Protein AF-A0A2E6C4K4-F1 (afdb_monomer_lite)

Structure (mmCIF, N/CA/C/O backbone):
data_AF-A0A2E6C4K4-F1
#
_entry.id   AF-A0A2E6C4K4-F1
#
loop_
_atom_site.group_PDB
_atom_site.id
_atom_site.type_symbol
_atom_site.label_atom_id
_atom_site.label_alt_id
_atom_site.label_comp_id
_atom_site.label_asym_id
_atom_site.label_entity_id
_atom_site.label_seq_id
_atom_site.pdbx_PDB_ins_code
_atom_site.Cartn_x
_atom_site.Cartn_y
_atom_site.Cartn_z
_atom_site.occupancy
_atom_site.B_iso_or_equiv
_atom_site.auth_seq_id
_atom_site.auth_comp_id
_atom_site.auth_asym_id
_atom_site.auth_atom_id
_atom_site.pdbx_PDB_model_num
ATOM 1 N N . MET A 1 1 ? -28.307 1.967 12.570 1.00 61.06 1 MET A N 1
ATOM 2 C CA . MET A 1 1 ? -27.892 1.843 13.983 1.00 61.06 1 MET A CA 1
ATOM 3 C C . MET A 1 1 ? -27.268 3.161 14.424 1.00 61.06 1 MET A C 1
ATOM 5 O O . MET A 1 1 ? -27.132 4.044 13.584 1.00 61.06 1 MET A O 1
ATOM 9 N N . ALA A 1 2 ? -27.034 3.354 15.724 1.00 81.56 2 ALA A N 1
ATOM 10 C CA . ALA A 1 2 ? -26.687 4.658 16.287 1.00 81.56 2 ALA A CA 1
ATOM 11 C C . ALA A 1 2 ? -25.345 4.612 17.018 1.00 81.56 2 ALA A C 1
ATOM 13 O O . ALA A 1 2 ? -25.093 3.696 17.798 1.00 81.56 2 ALA A O 1
ATOM 14 N N . VAL A 1 3 ? -24.533 5.650 16.814 1.00 89.19 3 VAL A N 1
ATOM 15 C CA . VAL A 1 3 ? -23.354 5.929 17.640 1.00 89.19 3 VAL A CA 1
ATOM 16 C C . VAL A 1 3 ? -23.809 6.102 19.088 1.00 89.19 3 VAL A C 1
ATOM 18 O O . VAL A 1 3 ? -24.741 6.865 19.365 1.00 89.19 3 VAL A O 1
ATOM 21 N N . ARG A 1 4 ? -23.179 5.376 20.014 1.00 96.06 4 ARG A N 1
ATOM 22 C CA . ARG A 1 4 ? -23.496 5.428 21.446 1.00 96.06 4 ARG A CA 1
ATOM 23 C C . ARG A 1 4 ? -22.479 6.256 22.207 1.00 96.06 4 ARG A C 1
ATOM 25 O O . ARG A 1 4 ? -21.358 6.469 21.757 1.00 96.06 4 ARG A O 1
ATOM 32 N N . LYS A 1 5 ? -22.887 6.694 23.395 1.00 96.75 5 LYS A N 1
ATOM 33 C CA . LYS A 1 5 ? -22.008 7.306 24.387 1.00 96.75 5 LYS A CA 1
ATOM 34 C C . LYS A 1 5 ? -21.852 6.330 25.548 1.00 96.75 5 LYS A C 1
ATOM 36 O O . LYS A 1 5 ? -22.759 6.235 26.377 1.00 96.75 5 LYS A O 1
ATOM 41 N N . PRO A 1 6 ? -20.757 5.559 25.594 1.00 97.69 6 PRO A N 1
ATOM 42 C CA . PRO A 1 6 ? -20.517 4.653 26.703 1.00 97.69 6 PRO A CA 1
ATOM 43 C C . PRO A 1 6 ? -20.460 5.404 28.029 1.00 97.69 6 PRO A C 1
ATOM 45 O O . PRO A 1 6 ? -20.135 6.592 28.070 1.00 97.69 6 PRO A O 1
ATOM 48 N N . LEU A 1 7 ? -20.727 4.704 29.124 1.00 98.06 7 LEU A N 1
ATOM 49 C CA . LEU A 1 7 ? -20.565 5.265 30.455 1.00 98.06 7 LEU A CA 1
ATOM 50 C C . LEU A 1 7 ? -19.129 5.119 30.939 1.00 98.06 7 LEU A C 1
ATOM 52 O O . LEU A 1 7 ? -18.481 4.092 30.740 1.00 98.06 7 LEU A O 1
ATOM 56 N N . TYR A 1 8 ? -18.665 6.142 31.639 1.00 97.31 8 TYR A N 1
ATOM 57 C CA . TYR A 1 8 ? -17.434 6.130 32.413 1.00 97.31 8 TYR A CA 1
ATOM 58 C C . TYR A 1 8 ? -17.703 6.706 33.804 1.00 97.31 8 TYR A C 1
ATOM 60 O O . TYR A 1 8 ? -18.709 7.383 34.030 1.00 97.31 8 TYR A O 1
ATOM 68 N N . TYR A 1 9 ? -16.812 6.427 34.750 1.00 93.69 9 TYR A N 1
ATOM 69 C CA . TYR A 1 9 ? -16.939 6.917 36.119 1.00 93.69 9 TYR A CA 1
ATOM 70 C C . TYR A 1 9 ? -16.001 8.089 36.363 1.00 93.69 9 TYR A C 1
ATOM 72 O O . TYR A 1 9 ? -14.795 8.005 36.134 1.00 93.69 9 TYR A O 1
ATOM 80 N N . THR A 1 10 ? -16.560 9.197 36.839 1.00 93.69 10 THR A N 1
ATOM 81 C CA . THR A 1 10 ? -15.804 10.392 37.205 1.00 93.69 10 THR A CA 1
ATOM 82 C C . THR A 1 10 ? -16.548 11.181 38.272 1.00 93.69 10 THR A C 1
ATOM 84 O O . THR A 1 10 ? -17.778 11.216 38.291 1.00 93.69 10 THR A O 1
ATOM 87 N N . SER A 1 11 ? -15.814 11.836 39.173 1.00 90.56 11 SER A N 1
ATOM 88 C CA . SER A 1 11 ? -16.406 12.657 40.243 1.00 90.56 11 SER A CA 1
ATOM 89 C C . SER A 1 11 ? -17.492 11.915 41.041 1.00 90.56 11 SER A C 1
ATOM 91 O O . SER A 1 11 ? -18.571 12.454 41.285 1.00 90.56 11 SER A O 1
ATOM 93 N N . ASN A 1 12 ? -17.222 10.657 41.397 1.00 91.19 12 ASN A N 1
ATOM 94 C CA . ASN A 1 12 ? -18.137 9.760 42.104 1.00 91.19 12 ASN A CA 1
ATOM 95 C C . ASN A 1 12 ? -19.498 9.503 41.428 1.00 91.19 12 ASN A C 1
ATOM 97 O O . ASN A 1 12 ? -20.467 9.174 42.104 1.00 91.19 12 ASN A O 1
ATOM 101 N N . ASN A 1 13 ? -19.588 9.661 40.105 1.00 93.38 13 ASN A N 1
ATOM 102 C CA . ASN A 1 13 ? -20.814 9.446 39.344 1.00 93.38 13 ASN A CA 1
ATOM 103 C C . ASN A 1 13 ? -20.525 8.776 37.996 1.00 93.38 13 ASN A C 1
ATOM 105 O O . ASN A 1 13 ? -19.460 8.968 37.404 1.00 93.38 13 ASN A O 1
ATOM 109 N N . LEU A 1 14 ? -21.501 8.021 37.487 1.00 95.12 14 LEU A N 1
ATOM 110 C CA . LEU A 1 14 ? -21.496 7.569 36.097 1.00 95.12 14 LEU A CA 1
ATOM 111 C C . LEU A 1 14 ? -21.909 8.723 35.186 1.00 95.12 14 LEU A C 1
ATOM 113 O O . LEU A 1 14 ? -22.888 9.419 35.458 1.00 95.12 14 LEU A O 1
ATOM 117 N N . LYS A 1 15 ? -21.160 8.921 34.104 1.00 96.88 15 LYS A N 1
ATOM 118 C CA . LYS A 1 15 ? -21.439 9.925 33.077 1.00 96.88 15 LYS A CA 1
ATOM 119 C C . LYS A 1 15 ? -21.289 9.313 31.695 1.00 96.88 15 LYS A C 1
ATOM 121 O O . LYS A 1 15 ? -20.506 8.387 31.506 1.00 96.88 15 LYS A O 1
ATOM 126 N N . GLU A 1 16 ? -22.021 9.853 30.730 1.00 97.25 16 GLU A N 1
ATOM 127 C CA . GLU A 1 16 ? -21.803 9.559 29.316 1.00 97.25 16 GLU A CA 1
ATOM 128 C C . GLU A 1 16 ? -20.472 10.152 28.848 1.00 97.25 16 GLU A C 1
ATOM 130 O O . GLU A 1 16 ? -20.153 11.304 29.151 1.00 97.25 16 GLU A O 1
ATOM 135 N N . MET A 1 17 ? -19.705 9.373 28.089 1.00 97.88 17 MET A N 1
ATOM 136 C CA . MET A 1 17 ? -18.501 9.845 27.415 1.00 97.88 17 MET A CA 1
ATOM 137 C C . MET A 1 17 ? -18.822 10.990 26.447 1.00 97.88 17 MET A C 1
ATOM 139 O O . MET A 1 17 ? -19.854 11.000 25.767 1.00 97.88 17 MET A O 1
ATOM 143 N N . SER A 1 18 ? -17.906 11.954 26.363 1.00 97.00 18 SER A N 1
ATOM 144 C CA . SER A 1 18 ? -17.937 12.973 25.314 1.00 97.00 18 SER A CA 1
ATOM 145 C C . SER A 1 18 ? -17.524 12.374 23.966 1.00 97.00 18 SER A C 1
ATOM 147 O O . SER A 1 18 ? -16.907 11.311 23.912 1.00 97.00 18 SER A O 1
ATOM 149 N N . THR A 1 19 ? -17.800 13.086 22.870 1.00 96.38 19 THR A N 1
ATOM 150 C CA . THR A 1 19 ? -17.310 12.697 21.537 1.00 96.38 19 THR A CA 1
ATOM 151 C C . THR A 1 19 ? -15.789 12.533 21.521 1.00 96.38 19 THR A C 1
ATOM 153 O O . THR A 1 19 ? -15.298 11.537 21.013 1.00 96.38 19 THR A O 1
ATOM 156 N N . ALA A 1 20 ? -15.051 13.436 22.175 1.00 97.06 20 ALA A N 1
ATOM 157 C CA . ALA A 1 20 ? -13.593 13.358 22.244 1.00 97.06 20 ALA A CA 1
ATOM 158 C C . ALA A 1 20 ? -13.096 12.080 22.945 1.00 97.06 20 ALA A C 1
ATOM 160 O O . ALA A 1 20 ? -12.150 11.459 22.480 1.00 97.06 20 ALA A O 1
ATOM 161 N N . MET A 1 21 ? -13.761 11.640 24.020 1.00 97.75 21 MET A N 1
ATOM 162 C CA . MET A 1 21 ? -13.413 10.381 24.698 1.00 97.75 21 MET A CA 1
ATOM 163 C C . MET A 1 21 ? -13.696 9.153 23.823 1.00 97.75 21 MET A C 1
ATOM 165 O O . MET A 1 21 ? -12.966 8.166 23.880 1.00 97.75 21 MET A O 1
ATOM 169 N N . VAL A 1 22 ? -14.744 9.205 22.996 1.00 98.00 22 VAL A N 1
ATOM 170 C CA . VAL A 1 22 ? -15.011 8.159 21.998 1.00 98.00 22 VAL A CA 1
ATOM 171 C C . VAL A 1 22 ? -13.932 8.171 20.910 1.00 98.00 22 VAL A C 1
ATOM 173 O O . VAL A 1 22 ? -13.419 7.111 20.559 1.00 98.00 22 VAL A O 1
ATOM 176 N N . ASP A 1 23 ? -13.514 9.346 20.438 1.00 97.38 23 ASP A N 1
ATOM 177 C CA . ASP A 1 23 ? -12.444 9.489 19.442 1.00 97.38 23 ASP A CA 1
ATOM 178 C C . ASP A 1 23 ? -11.075 9.011 19.970 1.00 97.38 23 ASP A C 1
ATOM 180 O O . ASP A 1 23 ? -10.281 8.434 19.220 1.00 97.38 2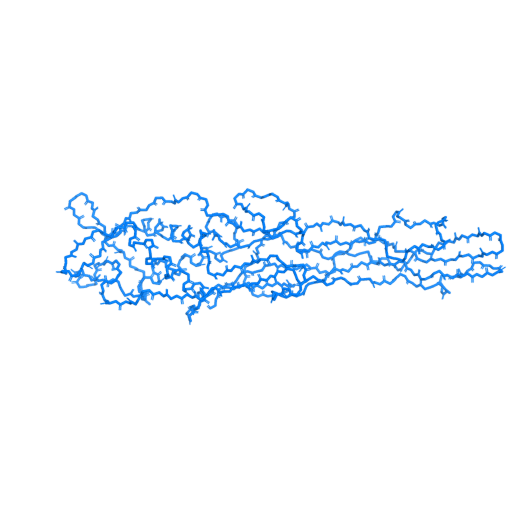3 ASP A O 1
ATOM 184 N N . GLU A 1 24 ? -10.799 9.185 21.268 1.00 97.88 24 GLU A N 1
ATOM 185 C CA . GLU A 1 24 ? -9.629 8.606 21.947 1.00 97.88 24 GLU A CA 1
ATOM 186 C C . GLU A 1 24 ? -9.656 7.072 21.892 1.00 97.88 24 GLU A C 1
ATOM 188 O O . GLU A 1 24 ? -8.651 6.447 21.548 1.00 97.88 24 GLU A O 1
ATOM 193 N N . ILE A 1 25 ? -10.815 6.459 22.161 1.00 98.38 25 ILE A N 1
ATOM 194 C CA . ILE A 1 25 ? -11.005 5.006 22.047 1.00 98.38 25 ILE A CA 1
ATOM 195 C C . ILE A 1 25 ? -10.792 4.543 20.601 1.00 98.38 25 ILE A C 1
ATOM 197 O O . ILE A 1 25 ? -10.073 3.571 20.366 1.00 98.38 25 ILE A O 1
ATOM 201 N N . VAL A 1 26 ? -11.371 5.244 19.624 1.00 98.56 26 VAL A N 1
ATOM 202 C CA . VAL A 1 26 ? -11.188 4.946 18.195 1.00 98.56 26 VAL A CA 1
ATOM 203 C C . VAL A 1 26 ? -9.706 5.010 17.815 1.00 98.56 26 VAL A C 1
ATOM 205 O O . VAL A 1 26 ? -9.184 4.087 17.187 1.00 98.56 26 VAL A O 1
ATOM 208 N N . SER A 1 27 ? -9.001 6.059 18.240 1.00 98.25 27 SER A N 1
ATOM 209 C CA . SER A 1 27 ? -7.565 6.231 17.992 1.00 98.25 27 SER A CA 1
ATOM 210 C C . SER A 1 27 ? -6.735 5.124 18.644 1.00 98.25 27 SER A C 1
ATOM 212 O O . SER A 1 27 ? -5.774 4.629 18.050 1.00 98.25 27 SER A O 1
ATOM 214 N N . TYR A 1 28 ? -7.122 4.688 19.844 1.00 98.38 28 TYR A N 1
ATOM 215 C CA . TYR A 1 28 ? -6.494 3.555 20.510 1.00 98.38 28 TYR A CA 1
ATOM 216 C C . TYR A 1 28 ? -6.702 2.259 19.719 1.00 98.38 28 TYR A C 1
ATOM 218 O O . TYR A 1 28 ? -5.735 1.55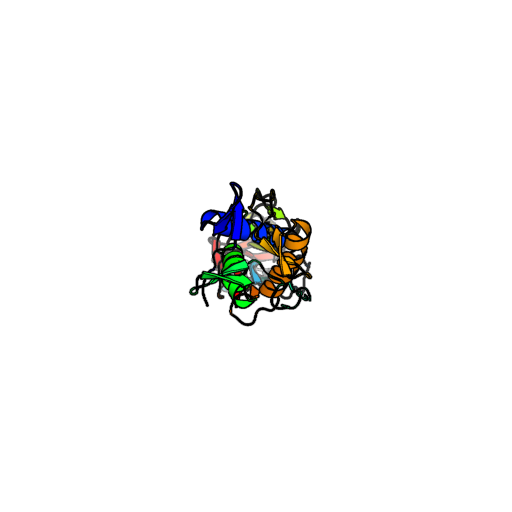0 19.458 1.00 98.38 28 TYR A O 1
ATOM 226 N N . ILE A 1 29 ? -7.915 1.980 19.237 1.00 98.75 29 ILE A N 1
ATOM 227 C CA . ILE A 1 29 ? -8.209 0.803 18.399 1.00 98.75 29 ILE A CA 1
ATOM 228 C C . ILE A 1 29 ? -7.397 0.817 17.093 1.00 98.75 29 ILE A C 1
ATOM 230 O O . ILE A 1 29 ? -6.885 -0.225 16.680 1.00 98.75 29 ILE A O 1
ATOM 234 N N . VAL A 1 30 ? -7.202 1.984 16.468 1.00 98.75 30 VAL A N 1
ATOM 235 C CA . VAL A 1 30 ? -6.300 2.132 15.310 1.00 98.75 30 VAL A CA 1
ATOM 236 C C . VAL A 1 30 ? -4.866 1.732 15.670 1.00 98.75 30 VAL A C 1
ATOM 238 O O . VAL A 1 30 ? -4.247 0.951 14.948 1.00 98.75 30 VAL A O 1
ATOM 241 N N . HIS A 1 31 ? -4.343 2.210 16.802 1.00 98.38 31 HIS A N 1
ATOM 242 C CA . HIS A 1 31 ? -3.010 1.835 17.284 1.00 98.38 31 HIS A CA 1
ATOM 243 C C . HIS A 1 31 ? -2.894 0.319 17.548 1.00 98.38 31 HIS A C 1
ATOM 245 O O . HIS A 1 31 ? -1.889 -0.310 17.194 1.00 98.38 31 HIS A O 1
ATOM 251 N N . ARG A 1 32 ? -3.940 -0.285 18.125 1.00 98.00 32 ARG A N 1
ATOM 252 C CA . ARG A 1 32 ? -4.033 -1.730 18.378 1.00 98.00 32 ARG A CA 1
ATOM 253 C C . ARG A 1 32 ? -3.970 -2.547 17.094 1.00 98.00 32 ARG A C 1
ATOM 255 O O . ARG A 1 32 ? -3.102 -3.413 16.969 1.00 98.00 32 ARG A O 1
ATOM 262 N N . TYR A 1 33 ? -4.804 -2.211 16.108 1.00 98.62 33 TYR A N 1
ATOM 263 C CA . TYR A 1 33 ? -4.733 -2.822 14.779 1.00 98.62 33 TYR A CA 1
ATOM 264 C C . TYR A 1 33 ? -3.350 -2.626 14.154 1.00 98.62 33 TYR A C 1
ATOM 266 O O . TYR A 1 33 ? -2.773 -3.561 13.609 1.00 98.62 33 TYR A O 1
ATOM 274 N N . GLY A 1 34 ? -2.773 -1.432 14.298 1.00 98.06 34 GLY A N 1
ATOM 275 C CA . GLY A 1 34 ? -1.445 -1.106 13.796 1.00 98.06 34 GLY A CA 1
ATOM 276 C C . GLY A 1 34 ? -0.333 -2.038 14.269 1.00 98.06 34 GLY A C 1
ATOM 277 O O . GLY A 1 34 ? 0.560 -2.417 13.500 1.00 98.06 34 GLY A O 1
ATOM 278 N N . SER A 1 35 ? -0.422 -2.432 15.537 1.00 97.00 35 SER A N 1
ATOM 279 C CA . SER A 1 35 ? 0.528 -3.330 16.192 1.00 97.00 35 SER A CA 1
ATOM 280 C C . SER A 1 35 ? 0.382 -4.781 15.726 1.00 97.00 35 SER A C 1
ATOM 282 O O . SER A 1 35 ? 1.379 -5.493 15.634 1.00 97.00 35 SER A O 1
ATOM 284 N N . ASN A 1 36 ? -0.833 -5.215 15.379 1.00 97.25 36 ASN A N 1
ATOM 285 C CA . ASN A 1 36 ? -1.115 -6.583 14.938 1.00 97.25 36 ASN A CA 1
ATOM 286 C C . ASN A 1 36 ? -2.209 -6.636 13.847 1.00 97.25 36 ASN A C 1
ATOM 288 O O . ASN A 1 36 ? -3.328 -7.094 14.106 1.00 97.25 36 ASN A O 1
ATOM 292 N N . PRO A 1 37 ? -1.917 -6.170 12.620 1.00 98.38 37 PRO A N 1
ATOM 293 C CA . PRO A 1 37 ? -2.910 -6.106 11.551 1.00 98.38 37 PRO A CA 1
ATOM 294 C C . PRO A 1 37 ? -3.327 -7.507 11.086 1.00 98.38 37 PRO A C 1
ATOM 296 O O . PRO A 1 37 ? -2.528 -8.444 11.095 1.00 98.38 37 PRO A O 1
ATOM 299 N N . SER A 1 38 ? -4.581 -7.662 10.658 1.00 98.62 38 SER A N 1
ATOM 300 C CA . SER A 1 38 ? -5.066 -8.908 10.045 1.00 98.62 38 SER A CA 1
ATOM 301 C C . SER A 1 38 ? -4.874 -8.944 8.532 1.00 98.62 38 SER A C 1
ATOM 303 O O . SER A 1 38 ? -4.753 -10.031 7.981 1.00 98.62 38 SER A O 1
ATOM 305 N N . VAL A 1 39 ? -4.783 -7.792 7.865 1.00 98.69 39 VAL A N 1
ATOM 306 C CA . VAL A 1 39 ? -4.472 -7.696 6.433 1.00 98.69 39 VAL A CA 1
ATOM 307 C C . VAL A 1 39 ? -3.058 -7.155 6.274 1.00 98.69 39 VAL A C 1
ATOM 309 O O . VAL A 1 39 ? -2.774 -6.020 6.661 1.00 98.69 39 VAL A O 1
ATOM 312 N N . THR A 1 40 ? -2.160 -7.972 5.725 1.00 98.69 40 THR A N 1
ATOM 313 C CA . THR A 1 40 ? -0.730 -7.651 5.625 1.00 98.69 40 THR A CA 1
ATOM 314 C C . THR A 1 40 ? -0.211 -7.763 4.204 1.00 98.69 40 THR A C 1
ATOM 316 O O . THR A 1 40 ? -0.617 -8.652 3.459 1.00 98.69 40 THR A O 1
ATOM 319 N N . LEU A 1 41 ? 0.716 -6.874 3.846 1.00 98.88 41 LEU A N 1
ATOM 320 C CA . LEU A 1 41 ? 1.485 -6.944 2.610 1.00 98.88 41 LEU A CA 1
ATOM 321 C C . LEU A 1 41 ? 2.938 -7.315 2.917 1.00 98.88 41 LEU A C 1
ATOM 323 O O . LEU A 1 41 ? 3.545 -6.786 3.854 1.00 98.88 41 LEU A O 1
ATOM 327 N N . SER A 1 42 ? 3.510 -8.192 2.101 1.00 98.75 42 SER A N 1
ATOM 328 C CA . SER A 1 42 ? 4.911 -8.596 2.164 1.00 98.75 42 SER A CA 1
ATOM 329 C C . SER A 1 42 ? 5.591 -8.491 0.802 1.00 98.75 42 SER A C 1
ATOM 331 O O . SER A 1 42 ? 4.944 -8.486 -0.249 1.00 98.75 42 SER A O 1
ATOM 333 N N . TYR A 1 43 ? 6.920 -8.396 0.830 1.00 98.69 43 TYR A N 1
ATOM 334 C CA . TYR A 1 43 ? 7.746 -8.476 -0.368 1.00 98.69 43 TYR A CA 1
ATOM 335 C C . TYR A 1 43 ? 7.990 -9.936 -0.757 1.00 98.69 43 TYR A C 1
ATOM 337 O O . TYR A 1 43 ? 8.347 -10.759 0.087 1.00 98.69 43 TYR A O 1
ATOM 345 N N . VAL A 1 44 ? 7.894 -10.223 -2.052 1.00 98.50 44 VAL A N 1
ATOM 346 C CA . VAL A 1 44 ? 8.375 -11.461 -2.673 1.00 98.50 44 VAL A CA 1
ATOM 347 C C . VAL A 1 44 ? 9.225 -11.119 -3.896 1.00 98.50 44 VAL A C 1
ATOM 349 O O . VAL A 1 44 ? 9.025 -10.088 -4.534 1.00 98.50 44 VAL A O 1
ATOM 352 N N . SER A 1 45 ? 10.191 -11.969 -4.247 1.00 96.44 45 SER A N 1
ATOM 353 C CA . SER A 1 45 ? 11.058 -11.721 -5.411 1.00 96.44 45 SER A CA 1
ATOM 354 C C . SER A 1 45 ? 10.303 -11.811 -6.743 1.00 96.44 45 SER A C 1
ATOM 356 O O . SER A 1 45 ? 10.632 -11.097 -7.692 1.00 96.44 45 SER A O 1
ATOM 358 N N . SER A 1 46 ? 9.287 -12.674 -6.805 1.00 96.69 46 SER A N 1
ATOM 359 C CA . SER A 1 46 ? 8.363 -12.862 -7.926 1.00 96.69 46 SER A CA 1
ATOM 360 C C . SER A 1 46 ? 7.111 -13.618 -7.455 1.00 96.69 46 SER A C 1
ATOM 362 O O . SER A 1 46 ? 7.107 -14.169 -6.354 1.00 96.69 46 SER A O 1
ATOM 364 N N . GLY A 1 47 ? 6.057 -13.655 -8.278 1.00 96.75 47 GLY A N 1
ATOM 365 C CA . GLY A 1 47 ? 4.853 -14.456 -8.011 1.00 96.75 47 GLY A CA 1
ATOM 366 C C . GLY A 1 47 ? 3.906 -13.902 -6.939 1.00 96.75 47 GLY A C 1
ATOM 367 O O . GLY A 1 47 ? 3.063 -14.640 -6.441 1.00 96.75 47 GLY A O 1
ATOM 368 N N . GLY A 1 48 ? 4.032 -12.626 -6.568 1.00 98.19 48 GLY A N 1
ATOM 369 C CA . GLY A 1 48 ? 3.113 -11.968 -5.639 1.00 98.19 48 GLY A CA 1
ATOM 370 C C . GLY A 1 48 ? 1.672 -11.943 -6.153 1.00 98.19 48 GLY A C 1
ATOM 371 O O . GLY A 1 48 ? 1.429 -11.829 -7.355 1.00 98.19 48 GLY A O 1
ATOM 372 N N . ASN A 1 49 ? 0.713 -12.039 -5.232 1.00 97.69 49 ASN A N 1
ATOM 373 C CA . ASN A 1 49 ? -0.710 -12.162 -5.553 1.00 97.69 49 ASN A CA 1
ATOM 374 C C . ASN A 1 49 ? -1.460 -10.819 -5.673 1.00 97.69 49 ASN A C 1
ATOM 376 O O . ASN A 1 49 ? -2.642 -10.825 -6.007 1.00 97.69 49 ASN A O 1
ATOM 380 N N . LEU A 1 50 ? -0.806 -9.674 -5.424 1.00 96.75 50 LEU A N 1
ATOM 381 C CA . LEU A 1 50 ? -1.465 -8.360 -5.478 1.00 96.75 50 LEU A CA 1
ATOM 382 C C . LEU A 1 50 ? -1.595 -7.792 -6.902 1.00 96.75 50 LEU A C 1
ATOM 384 O O . LEU A 1 50 ? -2.134 -6.705 -7.095 1.00 96.75 50 LEU A O 1
ATOM 388 N N . GLY A 1 51 ? -1.091 -8.520 -7.896 1.00 94.44 51 GLY A N 1
ATOM 389 C CA . GLY A 1 51 ? -1.087 -8.125 -9.298 1.00 94.44 51 GLY A CA 1
ATOM 390 C C . GLY A 1 51 ? 0.319 -8.056 -9.886 1.00 94.44 51 GLY A C 1
ATOM 391 O O . GLY A 1 51 ? 1.327 -8.238 -9.200 1.00 94.44 51 GLY A O 1
ATOM 392 N N . THR A 1 52 ? 0.366 -7.801 -11.191 1.00 97.56 52 THR A N 1
ATOM 393 C CA . THR A 1 52 ? 1.604 -7.638 -11.958 1.00 97.56 52 THR A CA 1
ATOM 394 C C . THR A 1 52 ? 1.597 -6.268 -12.618 1.00 97.56 52 THR A C 1
ATOM 396 O O . THR A 1 52 ? 0.628 -5.920 -13.288 1.00 97.56 52 THR A O 1
ATOM 399 N N . ILE A 1 53 ? 2.671 -5.505 -12.440 1.00 98.31 53 ILE A N 1
ATOM 400 C CA . ILE A 1 53 ? 2.897 -4.217 -13.112 1.00 98.31 53 ILE A CA 1
ATOM 401 C C . ILE A 1 53 ? 4.125 -4.305 -14.014 1.00 98.31 53 ILE A C 1
ATOM 403 O O . ILE A 1 53 ? 4.972 -5.178 -13.825 1.00 98.31 53 ILE A O 1
ATOM 407 N N . THR A 1 54 ? 4.217 -3.424 -15.007 1.00 98.25 54 THR A N 1
ATOM 408 C CA . THR A 1 54 ? 5.257 -3.489 -16.040 1.00 98.25 54 THR A CA 1
ATOM 409 C C . THR A 1 54 ? 6.120 -2.245 -16.091 1.00 98.25 54 THR A C 1
ATOM 411 O O . THR A 1 54 ? 5.600 -1.134 -16.070 1.00 98.25 54 THR A O 1
ATOM 414 N N . ASP A 1 55 ? 7.424 -2.457 -16.220 1.00 98.62 55 ASP A N 1
ATOM 415 C CA . ASP A 1 55 ? 8.406 -1.452 -16.628 1.00 98.62 55 ASP A CA 1
ATOM 416 C C . ASP A 1 55 ? 8.752 -1.675 -18.104 1.00 98.62 55 ASP A C 1
ATOM 418 O O . ASP A 1 55 ? 8.928 -2.824 -18.535 1.00 98.62 55 ASP A O 1
ATOM 422 N N . THR A 1 56 ? 8.828 -0.605 -18.898 1.00 98.38 56 THR A N 1
ATOM 423 C CA . THR A 1 56 ? 9.178 -0.692 -20.313 1.00 98.38 56 THR A CA 1
ATOM 424 C C . THR A 1 56 ? 10.284 0.275 -20.701 1.00 98.38 56 THR A C 1
ATOM 426 O O . THR A 1 56 ? 10.197 1.485 -20.531 1.00 98.38 56 THR A O 1
ATOM 429 N N . ARG A 1 57 ? 11.301 -0.244 -21.386 1.00 98.50 57 ARG A N 1
ATOM 430 C CA . ARG A 1 57 ? 12.427 0.555 -21.884 1.00 98.50 57 ARG A CA 1
ATOM 431 C C . ARG A 1 57 ? 12.736 0.255 -23.339 1.00 98.50 57 ARG A C 1
ATOM 433 O O . ARG A 1 57 ? 12.349 -0.782 -23.872 1.00 98.50 57 ARG A O 1
ATOM 440 N N . LYS A 1 58 ? 13.430 1.175 -24.004 1.00 98.44 58 LYS A N 1
ATOM 441 C CA . LYS A 1 58 ? 13.970 0.938 -25.347 1.00 98.44 58 LYS A CA 1
ATOM 442 C C . LYS A 1 58 ? 15.274 0.134 -25.271 1.00 98.44 58 LYS A C 1
ATOM 444 O O . LYS A 1 58 ? 16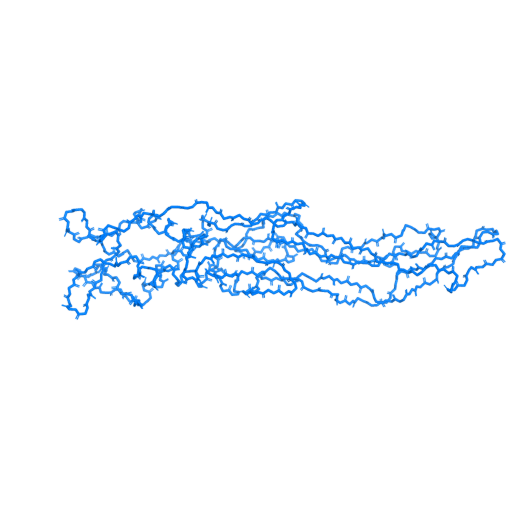.025 0.269 -24.311 1.00 98.44 58 LYS A O 1
ATOM 449 N N . LYS A 1 59 ? 15.547 -0.654 -26.308 1.00 98.38 59 LYS A N 1
ATOM 450 C CA . LYS A 1 59 ? 16.829 -1.327 -26.569 1.00 98.38 59 LYS A CA 1
ATOM 451 C C . LYS A 1 59 ? 17.298 -0.990 -27.983 1.00 98.38 59 LYS A C 1
ATOM 453 O O . LYS A 1 59 ? 16.458 -0.673 -28.823 1.00 98.38 59 LYS A O 1
ATOM 458 N N . ALA A 1 60 ? 18.597 -1.054 -28.253 1.00 98.25 60 ALA A N 1
ATOM 459 C CA . ALA A 1 60 ? 19.117 -0.853 -29.603 1.00 98.25 60 ALA A CA 1
ATOM 460 C C . ALA A 1 60 ? 18.566 -1.888 -30.597 1.00 98.25 60 ALA A C 1
ATOM 462 O O . ALA A 1 60 ? 18.189 -3.007 -30.225 1.00 98.25 60 ALA A O 1
ATOM 463 N N . GLY A 1 61 ? 18.536 -1.495 -31.868 1.00 98.00 61 GLY A N 1
ATOM 464 C CA . GLY A 1 61 ? 18.298 -2.390 -32.990 1.00 98.00 61 GLY A CA 1
ATOM 465 C C . GLY A 1 61 ? 19.467 -3.350 -33.217 1.00 98.00 61 GLY A C 1
ATOM 466 O O . GLY A 1 61 ? 20.560 -3.172 -32.671 1.00 98.00 61 GLY A O 1
ATOM 467 N N . ALA A 1 62 ? 19.259 -4.394 -34.019 1.00 97.75 62 ALA A N 1
ATOM 468 C CA . ALA A 1 62 ? 20.337 -5.321 -34.358 1.00 97.75 62 ALA A CA 1
ATOM 469 C C . ALA A 1 62 ? 21.365 -4.663 -35.297 1.00 97.75 62 ALA A C 1
ATOM 471 O O . ALA A 1 62 ? 21.017 -3.875 -36.172 1.00 97.75 62 ALA A O 1
ATOM 472 N N . LYS A 1 63 ? 22.646 -5.008 -35.130 1.00 97.25 63 LYS A N 1
ATOM 473 C CA . LYS A 1 63 ? 23.725 -4.538 -36.010 1.00 97.25 63 LYS A CA 1
ATOM 474 C C . LYS A 1 63 ? 23.562 -5.106 -37.423 1.00 97.25 63 LYS A C 1
ATOM 476 O O . LYS A 1 63 ? 23.448 -6.320 -37.585 1.00 97.25 63 LYS A O 1
ATOM 481 N N . VAL A 1 64 ? 23.724 -4.258 -38.433 1.00 97.69 64 VAL A N 1
ATOM 482 C CA . VAL A 1 64 ? 23.931 -4.646 -39.835 1.00 97.69 64 VAL A CA 1
ATOM 483 C C . VAL A 1 64 ? 25.398 -4.426 -40.210 1.00 97.69 64 VAL A C 1
ATOM 485 O O . VAL A 1 64 ? 25.986 -3.416 -39.837 1.00 97.69 64 VAL A O 1
ATOM 488 N N . SER A 1 65 ? 25.998 -5.380 -40.924 1.00 96.69 65 SER A N 1
ATOM 489 C CA . SER A 1 65 ? 27.354 -5.272 -41.487 1.00 96.69 65 SER A CA 1
ATOM 490 C C . SER A 1 65 ? 27.294 -5.448 -42.999 1.00 96.69 65 SER A C 1
ATOM 492 O O . SER A 1 65 ? 26.526 -6.277 -43.488 1.00 96.69 65 SER A O 1
ATOM 494 N N . ARG A 1 66 ? 28.131 -4.713 -43.728 1.00 97.06 66 ARG A N 1
ATOM 495 C CA . ARG A 1 66 ? 28.340 -4.867 -45.174 1.00 97.06 66 ARG A CA 1
ATOM 496 C C . ARG A 1 66 ? 29.822 -4.699 -45.507 1.00 97.06 66 ARG A C 1
ATOM 498 O O . ARG A 1 66 ? 30.565 -4.156 -44.697 1.00 97.06 66 ARG A O 1
ATOM 505 N N . SER A 1 67 ? 30.231 -5.137 -46.695 1.00 96.81 67 SER A N 1
ATOM 506 C CA . SER A 1 67 ? 31.616 -5.021 -47.174 1.00 96.81 67 SER A CA 1
ATOM 507 C C . SER A 1 67 ? 31.865 -3.828 -48.106 1.00 96.81 67 SER A C 1
ATOM 509 O O . SER A 1 67 ? 32.992 -3.602 -48.525 1.00 96.81 67 SER A O 1
ATOM 511 N N . ASP A 1 68 ? 30.809 -3.116 -48.509 1.00 95.94 68 ASP A N 1
ATOM 512 C CA . ASP A 1 68 ? 30.842 -2.151 -49.616 1.00 95.94 68 ASP A CA 1
ATOM 513 C C . ASP A 1 68 ? 30.464 -0.718 -49.209 1.00 95.94 68 ASP A C 1
ATOM 515 O O . ASP A 1 68 ? 30.945 0.244 -49.803 1.00 95.94 68 ASP A O 1
ATOM 519 N N . ARG A 1 69 ? 29.579 -0.562 -48.218 1.00 97.00 69 ARG A N 1
ATOM 520 C CA . ARG A 1 69 ? 29.098 0.730 -47.704 1.00 97.00 69 ARG A CA 1
ATOM 521 C C . ARG A 1 69 ? 28.383 0.556 -46.370 1.00 97.00 69 ARG A C 1
ATOM 523 O O . ARG A 1 69 ? 28.000 -0.549 -46.009 1.00 97.00 69 ARG A O 1
ATOM 530 N N . PHE A 1 70 ? 28.069 1.644 -45.675 1.00 98.00 70 PHE A N 1
ATOM 531 C CA . PHE A 1 70 ? 27.144 1.571 -44.540 1.00 98.00 70 PHE A CA 1
ATOM 532 C C . PHE A 1 70 ? 25.711 1.254 -44.983 1.00 98.00 70 PHE A C 1
ATOM 534 O O . PHE A 1 70 ? 25.240 1.784 -45.989 1.00 98.00 70 PHE A O 1
ATOM 541 N N . ALA A 1 71 ? 25.006 0.437 -44.196 1.00 97.31 71 ALA A N 1
ATOM 542 C CA . ALA A 1 71 ? 23.564 0.267 -44.346 1.00 97.31 71 ALA A CA 1
ATOM 543 C C . ALA A 1 71 ? 22.831 1.599 -44.094 1.00 97.31 71 ALA A C 1
ATOM 545 O O . ALA A 1 71 ? 23.228 2.368 -43.209 1.00 97.31 71 ALA A O 1
ATOM 546 N N . THR A 1 72 ? 21.796 1.887 -44.883 1.00 96.12 72 THR A N 1
ATOM 547 C CA . THR A 1 72 ? 20.937 3.072 -44.706 1.00 96.12 72 THR A CA 1
ATOM 548 C C . THR A 1 72 ? 20.020 2.918 -43.488 1.00 96.12 72 THR A C 1
ATOM 550 O O . THR A 1 72 ? 19.890 1.816 -42.969 1.00 96.12 72 THR A O 1
ATOM 553 N N . GLU A 1 73 ? 19.355 4.000 -43.059 1.00 94.00 73 GLU A N 1
ATOM 554 C CA . GLU A 1 73 ? 18.332 3.958 -41.987 1.00 94.00 73 GLU A CA 1
ATOM 555 C C . GLU A 1 73 ? 17.285 2.869 -42.250 1.00 94.00 73 GLU A C 1
ATOM 557 O O . GLU A 1 73 ? 17.049 1.993 -41.439 1.00 94.00 73 GLU A O 1
ATOM 562 N N . SER A 1 74 ? 16.742 2.822 -43.468 1.00 95.00 74 SER A N 1
ATOM 563 C CA . SER A 1 74 ? 15.739 1.821 -43.851 1.00 95.00 74 SER A CA 1
ATOM 564 C C . SER A 1 74 ? 16.261 0.379 -43.911 1.00 95.00 74 SER A C 1
ATOM 566 O O . SER A 1 74 ? 15.472 -0.551 -44.053 1.00 95.00 74 SER A O 1
ATOM 568 N N . GLU A 1 75 ? 17.582 0.188 -43.921 1.00 96.50 75 GLU A N 1
ATOM 569 C CA . GLU A 1 75 ? 18.227 -1.127 -43.937 1.00 96.50 75 GLU A CA 1
ATOM 570 C C . GLU A 1 75 ? 18.627 -1.579 -42.521 1.00 96.50 75 GLU A C 1
ATOM 572 O O . GLU A 1 75 ? 18.975 -2.749 -42.344 1.00 96.50 75 GLU A O 1
ATOM 577 N N . THR A 1 76 ? 18.591 -0.690 -41.520 1.00 96.56 76 THR A N 1
ATOM 578 C CA . THR A 1 76 ? 18.880 -1.010 -40.122 1.00 96.56 76 THR A CA 1
ATOM 579 C C . THR A 1 76 ? 17.603 -1.330 -39.339 1.00 96.56 76 THR A C 1
ATOM 581 O O . THR A 1 76 ? 16.579 -0.679 -39.502 1.00 96.56 76 THR A O 1
ATOM 584 N N . PRO A 1 77 ? 17.613 -2.365 -38.482 1.00 97.62 77 PRO A N 1
ATOM 585 C CA . PRO A 1 77 ? 16.503 -2.603 -37.569 1.00 97.62 77 PRO A CA 1
ATOM 586 C C . PRO A 1 77 ? 16.361 -1.475 -36.539 1.00 97.62 77 PRO A C 1
ATOM 588 O O . PRO A 1 77 ? 17.342 -1.112 -35.893 1.00 97.62 77 PRO A O 1
ATOM 591 N N . GLU A 1 78 ? 15.128 -1.022 -36.329 1.00 97.19 78 GLU A N 1
ATOM 592 C CA . GLU A 1 78 ? 14.769 0.035 -35.374 1.00 97.19 78 GLU A CA 1
ATOM 593 C C . GLU A 1 78 ? 14.926 -0.396 -33.895 1.00 97.19 78 GLU A C 1
ATOM 595 O O . GLU A 1 78 ? 14.808 -1.589 -33.566 1.00 97.19 78 GLU A O 1
ATOM 600 N N . PRO A 1 79 ? 15.115 0.550 -32.953 1.00 97.75 79 PRO A N 1
ATOM 601 C CA . PRO A 1 79 ? 15.097 0.294 -31.516 1.00 97.75 79 PRO A CA 1
ATOM 602 C C . PRO A 1 79 ? 13.815 -0.387 -31.016 1.00 97.75 79 PRO A C 1
ATOM 604 O O . PRO A 1 79 ? 12.712 0.181 -31.006 1.00 97.75 79 PRO A O 1
ATOM 607 N N . GLY A 1 80 ? 13.982 -1.599 -30.488 1.00 97.69 80 GLY A N 1
ATOM 608 C CA . GLY A 1 80 ? 12.907 -2.384 -29.887 1.00 97.69 80 GLY A CA 1
ATOM 609 C C . GLY A 1 80 ? 12.537 -1.941 -28.468 1.00 97.69 80 GLY A C 1
ATOM 610 O O . GLY A 1 80 ? 13.160 -1.061 -27.874 1.00 97.69 80 GLY A O 1
ATOM 611 N N . THR A 1 81 ? 11.536 -2.606 -27.889 1.00 97.94 81 THR A N 1
ATOM 612 C CA . THR A 1 81 ? 11.127 -2.429 -26.487 1.00 97.94 81 THR A CA 1
ATOM 613 C C . THR A 1 81 ? 11.441 -3.686 -25.678 1.00 97.94 81 THR A C 1
ATOM 615 O O . THR A 1 81 ? 11.274 -4.806 -26.160 1.00 97.94 81 THR A O 1
ATOM 618 N N . VAL A 1 82 ? 11.909 -3.492 -24.449 1.00 98.62 82 VAL A N 1
ATOM 619 C CA . VAL A 1 82 ? 12.004 -4.515 -23.406 1.00 98.62 82 VAL A CA 1
ATOM 620 C C . VAL A 1 82 ? 10.911 -4.238 -22.388 1.00 98.62 82 VAL A C 1
ATOM 622 O O . VAL A 1 82 ? 10.726 -3.089 -21.989 1.00 98.62 82 VAL A O 1
ATOM 625 N N . THR A 1 83 ? 10.213 -5.290 -21.972 1.00 98.38 83 THR A N 1
ATOM 626 C CA . THR A 1 83 ? 9.190 -5.243 -20.926 1.00 98.38 83 THR A CA 1
ATOM 627 C C . THR A 1 83 ? 9.626 -6.135 -19.775 1.00 98.38 83 THR A C 1
ATOM 629 O O . THR A 1 83 ? 9.966 -7.299 -19.989 1.00 98.38 83 THR A O 1
ATOM 632 N N . VAL A 1 84 ? 9.607 -5.594 -18.559 1.00 98.31 84 VAL A N 1
ATOM 633 C CA . VAL A 1 84 ? 9.906 -6.323 -17.325 1.00 98.31 84 VAL A CA 1
ATOM 634 C C . VAL A 1 84 ? 8.663 -6.336 -16.444 1.00 98.31 84 VAL A C 1
ATOM 636 O O . VAL A 1 84 ? 8.104 -5.290 -16.127 1.00 98.31 84 VAL A O 1
ATOM 639 N N . ASN A 1 85 ? 8.242 -7.532 -16.037 1.00 98.25 85 ASN A N 1
ATOM 640 C CA . ASN A 1 85 ? 7.089 -7.735 -15.164 1.00 98.25 85 ASN A CA 1
ATOM 641 C C . ASN A 1 85 ? 7.519 -7.749 -13.690 1.00 98.25 85 ASN A C 1
ATOM 643 O O . ASN A 1 85 ? 8.476 -8.432 -13.320 1.00 98.25 85 ASN A O 1
ATOM 647 N N . TYR A 1 86 ? 6.760 -7.063 -12.840 1.00 98.56 86 TYR A N 1
ATOM 648 C CA . TYR A 1 86 ? 6.940 -7.022 -11.393 1.00 98.56 86 TYR A CA 1
ATOM 649 C C . TYR A 1 86 ? 5.680 -7.538 -10.697 1.00 98.56 86 TYR A C 1
ATOM 651 O O . TYR A 1 86 ? 4.647 -6.870 -10.681 1.00 98.56 86 TYR A O 1
ATOM 659 N N . SER A 1 87 ? 5.799 -8.706 -10.066 1.00 98.44 87 SER A N 1
ATOM 660 C CA . SER A 1 87 ? 4.793 -9.284 -9.162 1.00 98.44 87 SER A CA 1
ATOM 661 C C . SER A 1 87 ? 5.466 -9.502 -7.805 1.00 98.44 87 SER A C 1
ATOM 663 O O . SER A 1 87 ? 5.844 -10.619 -7.454 1.00 98.44 87 SER A O 1
ATOM 665 N N . ARG A 1 88 ? 5.745 -8.403 -7.093 1.00 98.62 88 ARG A N 1
ATOM 666 C CA . ARG A 1 88 ? 6.624 -8.393 -5.904 1.00 98.62 88 ARG A CA 1
ATOM 667 C C . ARG A 1 88 ? 5.917 -8.142 -4.578 1.00 98.62 88 ARG A C 1
ATOM 669 O O . ARG A 1 88 ? 6.575 -8.067 -3.544 1.00 98.62 88 ARG A O 1
ATOM 676 N N . ILE A 1 89 ? 4.594 -8.004 -4.599 1.00 98.81 89 ILE A N 1
ATOM 677 C CA . ILE A 1 89 ? 3.796 -7.768 -3.397 1.00 98.81 89 ILE A CA 1
ATOM 678 C C . ILE A 1 89 ? 2.826 -8.927 -3.214 1.00 98.81 89 ILE A C 1
ATOM 680 O O . ILE A 1 89 ? 2.046 -9.243 -4.114 1.00 98.81 89 ILE A O 1
ATOM 684 N N . ASN A 1 90 ? 2.883 -9.548 -2.041 1.00 98.62 90 ASN A N 1
ATOM 685 C CA . ASN A 1 90 ? 1.930 -10.556 -1.614 1.00 98.62 90 ASN A CA 1
ATOM 686 C C . ASN A 1 90 ? 1.045 -9.983 -0.505 1.00 98.62 90 ASN A C 1
ATOM 688 O O . ASN A 1 90 ? 1.552 -9.484 0.493 1.00 98.62 90 ASN A O 1
ATOM 692 N N . SER A 1 91 ? -0.266 -10.072 -0.678 1.00 98.38 91 SER A N 1
ATOM 693 C CA . SER A 1 91 ? -1.272 -9.783 0.334 1.00 98.38 91 SER A CA 1
ATOM 694 C C . SER A 1 91 ? -1.699 -11.069 1.024 1.00 98.38 91 SER A C 1
ATOM 696 O O . SER A 1 91 ? -1.927 -12.094 0.379 1.00 98.38 91 SER A O 1
ATOM 698 N N . SER A 1 92 ? -1.847 -11.014 2.338 1.00 98.19 92 SER A N 1
ATOM 699 C CA . SER A 1 92 ? -2.443 -12.080 3.133 1.00 98.19 92 SER A CA 1
ATOM 700 C C . SER A 1 92 ? -3.462 -11.503 4.103 1.00 98.19 92 SER A C 1
ATOM 702 O O . SER A 1 92 ? -3.278 -10.416 4.653 1.00 98.19 92 SER A O 1
ATOM 704 N N . THR A 1 93 ? -4.523 -12.271 4.320 1.00 98.12 93 THR A N 1
ATOM 705 C CA . THR A 1 93 ? -5.541 -11.997 5.329 1.00 98.12 93 THR A CA 1
ATOM 706 C C . THR A 1 93 ? -5.469 -13.104 6.368 1.00 98.12 93 THR A C 1
ATOM 708 O O . THR A 1 93 ? -5.514 -14.287 6.029 1.00 98.12 93 THR A O 1
ATOM 711 N N . ALA A 1 94 ? -5.287 -12.732 7.629 1.00 97.31 94 ALA A N 1
ATOM 712 C CA . ALA A 1 94 ? -5.245 -13.668 8.738 1.00 97.31 94 ALA A CA 1
ATOM 713 C C . ALA A 1 94 ? -6.619 -14.315 8.945 1.00 97.31 94 ALA A C 1
ATOM 715 O O . ALA A 1 94 ? -7.644 -13.648 8.835 1.00 97.31 94 ALA A O 1
ATOM 716 N N . SER A 1 95 ? -6.629 -15.593 9.328 1.00 95.19 95 SER A N 1
ATOM 717 C CA . SER A 1 95 ? -7.821 -16.190 9.928 1.00 95.19 95 SER A CA 1
ATOM 718 C C . SER A 1 95 ? -8.009 -15.583 11.312 1.00 95.19 95 SER A C 1
ATOM 720 O O . SER A 1 95 ? -7.094 -15.607 12.141 1.00 95.19 95 SER A O 1
ATOM 722 N N . THR A 1 96 ? -9.187 -15.035 11.556 1.00 94.50 96 THR A N 1
ATOM 723 C CA . THR A 1 96 ? -9.549 -14.379 12.808 1.00 94.50 96 THR A CA 1
ATOM 724 C C . THR A 1 96 ? -10.778 -15.051 13.407 1.00 94.50 96 THR A C 1
ATOM 726 O O . THR A 1 96 ? -11.466 -15.835 12.756 1.00 94.50 96 THR A O 1
ATOM 729 N N . SER A 1 97 ? -10.971 -14.832 14.701 1.00 92.38 97 SER A N 1
ATOM 730 C CA . SER A 1 97 ? -12.172 -15.209 15.429 1.00 92.38 97 SER A CA 1
ATOM 731 C C . SER A 1 97 ? -12.337 -14.179 16.527 1.00 92.38 97 SER A C 1
ATOM 733 O O . SER A 1 97 ? -11.358 -13.852 17.202 1.00 92.38 97 SER A O 1
ATOM 735 N N . ALA A 1 98 ? -13.555 -13.683 16.707 1.00 94.44 98 ALA A N 1
ATOM 736 C CA . ALA A 1 98 ? -13.857 -12.714 17.745 1.00 94.44 98 ALA A CA 1
ATOM 737 C C . ALA A 1 98 ? -14.765 -13.298 18.823 1.00 94.44 98 ALA A C 1
ATOM 739 O O . ALA A 1 98 ? -15.621 -14.142 18.547 1.00 94.44 98 ALA A O 1
ATOM 740 N N . THR A 1 99 ? -14.569 -12.842 20.060 1.00 94.38 99 THR A N 1
ATOM 741 C CA . THR A 1 99 ? -15.423 -13.200 21.195 1.00 94.38 99 THR A CA 1
ATOM 742 C C . THR A 1 99 ? -16.892 -12.909 20.887 1.00 94.38 99 THR A C 1
ATOM 744 O O . THR A 1 99 ? -17.251 -11.777 20.562 1.00 94.38 99 THR A O 1
ATOM 747 N N . ALA A 1 100 ? -17.754 -13.918 21.040 1.00 93.56 100 ALA A N 1
ATOM 748 C CA . ALA A 1 100 ? -19.189 -13.784 20.816 1.00 93.56 100 ALA A CA 1
ATOM 749 C C . ALA A 1 100 ? -19.847 -12.806 21.809 1.00 93.56 100 ALA A C 1
ATOM 751 O O . ALA A 1 100 ? -19.484 -12.729 22.988 1.00 93.56 100 ALA A O 1
ATOM 752 N N . ASP A 1 101 ? -20.856 -12.075 21.337 1.00 93.38 101 ASP A N 1
ATOM 753 C CA . ASP A 1 101 ? -21.657 -11.211 22.200 1.00 93.38 101 ASP A CA 1
ATOM 754 C C . ASP A 1 101 ? -22.564 -12.057 23.108 1.00 93.38 101 ASP A C 1
ATOM 756 O O . ASP A 1 101 ? -23.358 -12.872 22.640 1.00 93.38 101 ASP A O 1
ATOM 760 N N . THR A 1 102 ? -22.445 -11.855 24.417 1.00 92.81 102 THR A N 1
ATOM 761 C CA . THR A 1 102 ? -23.249 -12.529 25.449 1.00 92.81 102 THR A CA 1
ATOM 762 C C . THR A 1 102 ? -24.375 -11.638 25.983 1.00 92.81 102 THR A C 1
ATOM 764 O O . THR A 1 102 ? -25.051 -11.996 26.947 1.00 92.81 102 THR A O 1
ATOM 767 N N . GLY A 1 103 ? -24.556 -10.445 25.403 1.00 93.50 103 GLY A N 1
ATOM 768 C CA . GLY A 1 103 ? -25.462 -9.403 25.888 1.00 93.50 103 GLY A CA 1
ATOM 769 C C . GLY A 1 103 ? -24.873 -8.545 27.012 1.00 93.50 103 GLY A C 1
ATOM 770 O O . GLY A 1 103 ? -25.537 -7.630 27.494 1.00 93.50 103 GLY A O 1
ATOM 771 N N . LYS A 1 104 ? -23.639 -8.835 27.450 1.00 95.06 104 LYS A N 1
ATOM 772 C CA . LYS A 1 104 ? -22.883 -8.076 28.469 1.00 95.06 104 LYS A CA 1
ATOM 773 C C . LYS A 1 104 ? -21.409 -7.872 28.108 1.00 95.06 104 LYS A C 1
ATOM 775 O O . LYS A 1 104 ? -20.663 -7.292 28.890 1.00 95.06 104 LYS A O 1
ATOM 780 N N . THR A 1 105 ? -20.988 -8.357 26.939 1.00 95.38 105 THR A N 1
ATOM 781 C CA . THR A 1 105 ? -19.585 -8.357 26.495 1.00 95.38 105 THR A CA 1
ATOM 782 C C . THR A 1 105 ? -19.040 -6.933 26.330 1.00 95.38 105 THR A C 1
ATOM 784 O O . THR A 1 105 ? -17.864 -6.672 26.581 1.00 95.38 105 THR A O 1
ATOM 787 N N . PHE A 1 106 ? -19.898 -6.000 25.921 1.00 97.06 106 PHE A N 1
ATOM 788 C CA . PHE A 1 106 ? -19.506 -4.666 25.487 1.00 97.06 106 PHE A CA 1
ATOM 789 C C . PHE A 1 106 ? -19.851 -3.566 26.499 1.00 97.06 106 PHE A C 1
ATOM 791 O O . PHE A 1 106 ? -20.638 -3.793 27.424 1.00 97.06 106 PHE A O 1
ATOM 798 N N . PRO A 1 107 ? -19.269 -2.361 26.334 1.00 97.94 107 PRO A N 1
ATOM 799 C CA . PRO A 1 107 ? -19.554 -1.216 27.187 1.00 97.94 107 PRO A CA 1
ATOM 800 C C . PRO A 1 107 ? -21.038 -0.914 27.371 1.00 97.94 107 PRO A C 1
ATOM 802 O O . PRO A 1 107 ? -21.842 -1.162 26.478 1.00 97.94 107 PRO A O 1
ATOM 805 N N . VAL A 1 108 ? -21.401 -0.325 28.506 1.00 98.12 108 VAL A N 1
ATOM 806 C CA . VAL A 1 108 ? -22.777 0.113 28.766 1.00 98.12 108 VAL A CA 1
ATOM 807 C C . VAL A 1 108 ? -23.019 1.557 28.345 1.00 98.12 108 VAL A C 1
ATOM 809 O O . VAL A 1 108 ? -22.103 2.375 28.367 1.00 98.12 108 VAL A O 1
ATOM 812 N N . TYR A 1 109 ? -24.267 1.885 28.023 1.00 97.81 109 TYR A N 1
ATOM 813 C CA . TYR A 1 109 ? -24.750 3.240 27.750 1.00 97.81 109 TYR A CA 1
ATOM 814 C C . TYR A 1 109 ? -26.141 3.453 28.367 1.00 97.81 109 TYR A C 1
ATOM 816 O O . TYR A 1 109 ? -26.795 2.491 28.779 1.00 97.81 109 TYR A O 1
ATOM 824 N N . VAL A 1 110 ? -26.600 4.707 28.431 1.00 96.94 110 VAL A N 1
ATOM 825 C CA . VAL A 1 110 ? -27.980 5.039 28.826 1.00 96.94 110 VAL A CA 1
ATOM 826 C C . VAL A 1 110 ? -28.877 5.043 27.588 1.00 96.94 110 VAL A C 1
ATOM 828 O O . VAL A 1 110 ? -28.616 5.744 26.612 1.00 96.94 110 VAL A O 1
ATOM 831 N N . ASN A 1 111 ? -29.935 4.235 27.606 1.00 95.00 111 ASN A N 1
ATOM 832 C CA . ASN A 1 111 ? -30.881 4.131 26.499 1.00 95.00 111 ASN A CA 1
ATOM 833 C C . ASN A 1 111 ? -31.921 5.270 26.503 1.00 95.00 111 ASN A C 1
ATOM 835 O O . ASN A 1 111 ? -31.987 6.084 27.423 1.00 95.00 111 ASN A O 1
ATOM 839 N N . SER A 1 112 ? -32.784 5.315 25.485 1.00 93.25 112 SER A N 1
ATOM 840 C CA . SER A 1 112 ? -33.830 6.346 25.359 1.00 93.25 112 SER A CA 1
ATOM 841 C C . SER A 1 112 ? -34.894 6.308 26.464 1.00 93.25 112 SER A C 1
ATOM 843 O O . SER A 1 112 ? -35.640 7.269 26.622 1.00 93.25 112 SER A O 1
ATOM 845 N N . SER A 1 113 ? -34.969 5.217 27.227 1.00 96.12 113 SER A N 1
ATOM 846 C CA . SER A 1 113 ? -35.837 5.053 28.398 1.00 96.12 113 SER A CA 1
ATOM 847 C C . SER A 1 113 ? -35.110 5.342 29.718 1.00 96.12 113 SER A C 1
ATOM 849 O O . SER A 1 113 ? -35.638 5.033 30.783 1.00 96.12 113 SER A O 1
ATOM 851 N N . ASN A 1 114 ? -33.915 5.941 29.659 1.00 94.19 114 ASN A N 1
ATOM 852 C CA . ASN A 1 114 ? -33.075 6.285 30.806 1.00 94.19 114 ASN A CA 1
ATOM 853 C C . ASN A 1 114 ? -32.624 5.069 31.644 1.00 94.19 114 ASN A C 1
ATOM 855 O O . ASN A 1 114 ? -32.460 5.161 32.860 1.00 94.19 114 ASN A O 1
ATOM 859 N N . GLN A 1 115 ? -32.434 3.916 30.996 1.00 95.56 115 GLN A N 1
ATOM 860 C CA . GLN A 1 115 ? -31.927 2.688 31.614 1.00 95.56 115 GLN A CA 1
ATOM 861 C C . GLN A 1 115 ? -30.510 2.389 31.127 1.00 95.56 115 GLN A C 1
ATOM 863 O O . GLN A 1 115 ? -30.175 2.643 29.969 1.00 95.56 115 GLN A O 1
ATOM 868 N N . ILE A 1 116 ? -29.687 1.810 32.002 1.00 96.38 116 ILE A N 1
ATOM 869 C CA . ILE A 1 116 ? -28.345 1.347 31.644 1.00 96.38 116 ILE A CA 1
ATOM 870 C C . ILE A 1 116 ? -28.462 -0.013 30.961 1.00 96.38 116 ILE A C 1
ATOM 872 O O . ILE A 1 116 ? -29.048 -0.940 31.519 1.00 96.38 116 ILE A O 1
ATOM 876 N N . GLN A 1 117 ? -27.875 -0.140 29.775 1.00 96.12 117 GLN A N 1
ATOM 877 C CA . GLN A 1 117 ? -27.802 -1.406 29.051 1.00 96.12 117 GLN A CA 1
ATOM 878 C C . GLN A 1 117 ? -26.458 -1.562 28.346 1.00 96.12 117 GLN A C 1
ATOM 880 O O . GLN A 1 117 ? -25.811 -0.569 28.008 1.00 96.12 117 GLN A O 1
ATOM 885 N N . ALA A 1 118 ? -26.041 -2.808 28.117 1.00 97.12 118 ALA A N 1
ATOM 886 C CA . ALA A 1 118 ? -24.868 -3.094 27.303 1.00 97.12 118 ALA A CA 1
ATOM 887 C C . ALA A 1 118 ? -25.115 -2.691 25.842 1.00 97.12 118 ALA A C 1
ATOM 889 O O . ALA A 1 118 ? -26.222 -2.820 25.314 1.00 97.12 118 ALA A O 1
ATOM 890 N N . MET A 1 119 ? -24.069 -2.191 25.192 1.00 97.44 119 MET A N 1
ATOM 891 C CA . MET A 1 119 ? -24.027 -2.025 23.748 1.00 97.44 119 MET A CA 1
ATOM 892 C C . MET A 1 119 ? -24.162 -3.392 23.080 1.00 97.44 119 MET A C 1
ATOM 894 O O . MET A 1 119 ? -23.574 -4.375 23.525 1.00 97.44 119 MET A O 1
ATOM 898 N N . THR A 1 120 ? -24.914 -3.442 21.988 1.00 96.19 120 THR A N 1
ATOM 899 C CA . THR A 1 120 ? -24.885 -4.601 21.090 1.00 96.19 120 THR A CA 1
ATOM 900 C C . THR A 1 120 ? -23.589 -4.598 20.276 1.00 96.19 120 THR A C 1
ATOM 902 O O . THR A 1 120 ? -22.972 -3.542 20.098 1.00 96.19 120 THR A O 1
ATOM 905 N N . LEU A 1 121 ? -23.202 -5.737 19.691 1.00 95.69 121 LEU A N 1
ATOM 906 C CA . LEU A 1 121 ? -22.125 -5.767 18.685 1.00 95.69 121 LEU A CA 1
ATOM 907 C C . LEU A 1 121 ? -22.318 -4.702 17.592 1.00 95.69 121 LEU A C 1
ATOM 909 O O . LEU A 1 121 ? -21.377 -4.038 17.166 1.00 95.69 121 LEU A O 1
ATOM 913 N N . ALA A 1 122 ? -23.561 -4.534 17.161 1.00 95.81 122 ALA A N 1
ATOM 914 C CA . ALA A 1 122 ? -23.971 -3.519 16.213 1.00 95.81 122 ALA A CA 1
ATOM 915 C C . ALA A 1 122 ? -23.578 -2.103 16.686 1.00 95.81 122 ALA A C 1
ATOM 917 O O . ALA A 1 122 ? -22.888 -1.368 15.978 1.00 95.81 122 ALA A O 1
ATOM 918 N N . ASP A 1 123 ? -23.962 -1.733 17.907 1.00 97.00 123 ASP A N 1
ATOM 919 C CA . ASP A 1 123 ? -23.609 -0.437 18.488 1.00 97.00 123 ASP A CA 1
ATOM 920 C C . ASP A 1 123 ? -22.080 -0.248 18.577 1.00 97.00 123 ASP A C 1
ATOM 922 O O . ASP A 1 123 ? -21.580 0.845 18.315 1.00 97.00 123 ASP A O 1
ATOM 926 N N . VAL A 1 124 ? -21.324 -1.300 18.915 1.00 97.12 124 VAL A N 1
ATOM 927 C CA . VAL A 1 124 ? -19.848 -1.272 18.999 1.00 97.12 124 VAL A CA 1
ATOM 928 C C . VAL A 1 124 ? -19.200 -1.069 17.640 1.00 97.12 124 VAL A C 1
ATOM 930 O O . VAL A 1 124 ? -18.268 -0.270 17.513 1.00 97.12 124 VAL A O 1
ATOM 933 N N . LYS A 1 125 ? -19.710 -1.760 16.619 1.00 97.31 125 LYS A N 1
ATOM 934 C CA . LYS A 1 125 ? -19.269 -1.597 15.239 1.00 97.31 125 LYS A CA 1
ATOM 935 C C . LYS A 1 125 ? -19.393 -0.143 14.795 1.00 97.31 125 LYS A C 1
ATOM 937 O O . LYS A 1 125 ? -18.389 0.459 14.425 1.00 97.31 125 LYS A O 1
ATOM 942 N N . ASP A 1 126 ? -20.572 0.452 14.940 1.00 97.44 126 ASP A N 1
ATOM 943 C CA . ASP A 1 126 ? -20.819 1.832 14.507 1.00 97.44 126 ASP A CA 1
ATOM 944 C C . ASP A 1 126 ? -20.099 2.885 15.357 1.00 97.44 126 ASP A C 1
ATOM 946 O O . ASP A 1 126 ? -19.687 3.919 14.833 1.00 97.44 126 ASP A O 1
ATOM 950 N N . THR A 1 127 ? -19.940 2.639 16.659 1.00 98.00 127 THR A N 1
ATOM 951 C CA . THR A 1 127 ? -19.334 3.612 17.583 1.00 98.00 127 THR A CA 1
ATOM 952 C C . THR A 1 127 ? -17.808 3.597 17.518 1.00 98.00 127 THR A C 1
ATOM 954 O O . THR A 1 127 ? -17.189 4.647 17.665 1.00 98.00 127 THR A O 1
ATOM 957 N N . PHE A 1 128 ? -17.189 2.432 17.295 1.00 98.44 128 PHE A N 1
ATOM 958 C CA . PHE A 1 128 ? -15.741 2.269 17.446 1.00 98.44 128 PHE A CA 1
ATOM 959 C C . PHE A 1 128 ? -15.046 1.660 16.226 1.00 98.44 128 PHE A C 1
ATOM 961 O O . PHE A 1 128 ? -14.098 2.245 15.700 1.00 98.44 128 PHE A O 1
ATOM 968 N N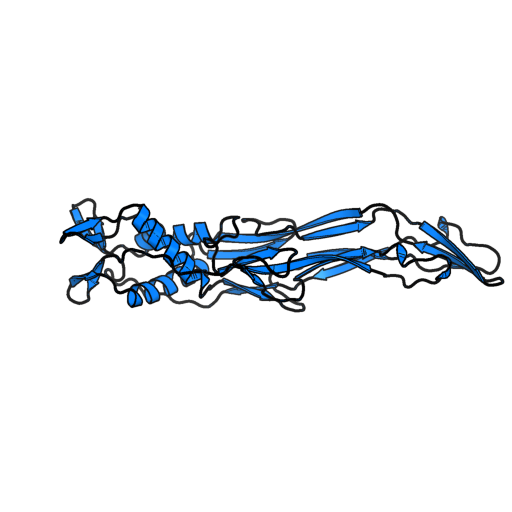 . LEU A 1 129 ? -15.499 0.489 15.768 1.00 98.44 129 LEU A N 1
ATOM 969 C CA . LEU A 1 129 ? -14.758 -0.301 14.776 1.00 98.44 129 LEU A CA 1
ATOM 970 C C . LEU A 1 129 ? -14.833 0.327 13.380 1.00 98.44 129 LEU A C 1
ATOM 972 O O . LEU A 1 129 ? -13.812 0.494 12.720 1.00 98.44 129 LEU A O 1
ATOM 976 N N . HIS A 1 130 ? -16.021 0.740 12.946 1.00 98.44 130 HIS A N 1
ATOM 977 C CA . HIS A 1 130 ? -16.239 1.386 11.654 1.00 98.44 130 HIS A CA 1
ATOM 978 C C . HIS A 1 130 ? -15.494 2.730 11.546 1.00 98.44 130 HIS A C 1
ATOM 980 O O . HIS A 1 130 ? -14.783 2.926 10.553 1.00 98.44 130 HIS A O 1
ATOM 986 N N . PRO A 1 131 ? -15.554 3.637 12.547 1.00 98.50 131 PRO A N 1
ATOM 987 C CA . PRO A 1 131 ? -14.685 4.812 12.587 1.00 98.50 131 PRO A CA 1
ATOM 988 C C . PRO A 1 131 ? -13.188 4.479 12.520 1.00 98.50 131 PRO A C 1
ATOM 990 O O . PRO A 1 131 ? -12.464 5.118 11.757 1.00 98.50 131 PRO A O 1
ATOM 993 N N . ALA A 1 132 ? -12.719 3.453 13.239 1.00 98.69 132 ALA A N 1
ATOM 994 C CA . ALA A 1 132 ? -11.315 3.045 13.189 1.00 98.69 132 ALA A CA 1
ATOM 995 C C . ALA A 1 132 ? -10.906 2.564 11.784 1.00 98.69 132 ALA A C 1
ATOM 997 O O . ALA A 1 132 ? -9.890 3.009 11.251 1.00 98.69 132 ALA A O 1
ATOM 998 N N . ILE A 1 133 ? -11.722 1.731 11.129 1.00 98.75 133 ILE A N 1
ATOM 999 C CA . ILE A 1 133 ? -11.482 1.284 9.747 1.00 98.75 133 ILE A CA 1
ATOM 1000 C C . ILE A 1 133 ? -11.516 2.463 8.759 1.00 98.75 133 ILE A C 1
ATOM 1002 O O . ILE A 1 133 ? -10.710 2.508 7.827 1.00 98.75 133 ILE A O 1
ATOM 1006 N N . ASN A 1 134 ? -12.396 3.451 8.957 1.00 98.56 134 ASN A N 1
ATOM 1007 C CA . ASN A 1 134 ? -1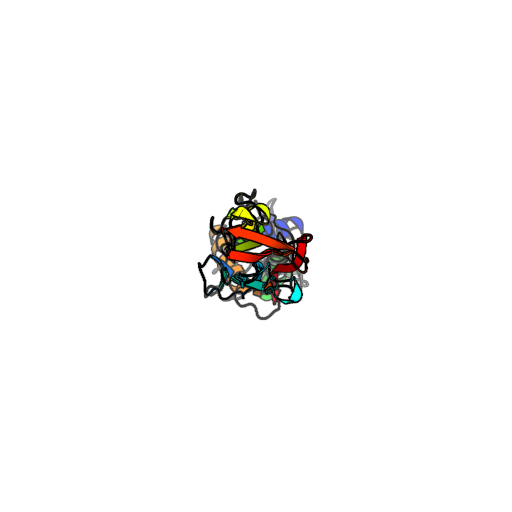2.418 4.668 8.134 1.00 98.56 134 ASN A CA 1
ATOM 1008 C C . ASN A 1 134 ? -11.089 5.426 8.212 1.00 98.56 134 ASN A C 1
ATOM 1010 O O . ASN A 1 134 ? -10.543 5.822 7.181 1.00 98.56 134 ASN A O 1
ATOM 1014 N N . LEU A 1 135 ? -10.548 5.592 9.423 1.00 98.50 135 LEU A N 1
ATOM 1015 C CA . LEU A 1 135 ? -9.241 6.212 9.617 1.00 98.50 135 LEU A CA 1
ATOM 1016 C C . LEU A 1 135 ? -8.145 5.383 8.945 1.00 98.50 135 LEU A C 1
ATOM 1018 O O . LEU A 1 135 ? -7.394 5.929 8.134 1.00 98.50 135 LEU A O 1
ATOM 1022 N N . LEU A 1 136 ? -8.114 4.068 9.191 1.00 98.69 136 LEU A N 1
ATOM 1023 C CA . LEU A 1 136 ? -7.129 3.148 8.615 1.00 98.69 136 LEU A CA 1
ATOM 1024 C C . LEU A 1 136 ? -7.112 3.193 7.081 1.00 98.69 136 LEU A C 1
ATOM 1026 O O . LEU A 1 136 ? -6.047 3.110 6.466 1.00 98.69 136 LEU A O 1
ATOM 1030 N N . THR A 1 137 ? -8.269 3.362 6.442 1.00 98.44 137 THR A N 1
ATOM 1031 C CA . THR A 1 137 ? -8.420 3.272 4.981 1.00 98.44 137 THR A CA 1
ATOM 1032 C C . THR A 1 137 ? -8.386 4.611 4.241 1.00 98.44 137 THR A C 1
ATOM 1034 O O . THR A 1 137 ? -8.399 4.609 3.013 1.00 98.44 137 THR A O 1
ATOM 1037 N N . SER A 1 138 ? -8.252 5.749 4.933 1.00 97.31 138 SER A N 1
ATOM 1038 C CA . SER A 1 138 ? -8.147 7.083 4.304 1.00 97.31 138 SER A CA 1
ATOM 1039 C C . SER A 1 138 ? -6.898 7.262 3.414 1.00 97.31 138 SER A C 1
ATOM 1041 O O . SER A 1 138 ? -5.935 6.524 3.539 1.00 97.31 138 SER A O 1
ATOM 1043 N N . GLY A 1 139 ? -6.840 8.245 2.511 1.00 94.88 139 GLY A N 1
ATOM 1044 C CA . GLY A 1 139 ? -5.654 8.454 1.649 1.00 94.88 139 GLY A CA 1
ATOM 1045 C C . GLY A 1 139 ? -4.374 8.922 2.360 1.00 94.88 139 GLY A C 1
ATOM 1046 O O . GLY A 1 139 ? -3.323 9.011 1.729 1.00 94.88 139 GLY A O 1
ATOM 1047 N N . SER A 1 140 ? -4.445 9.235 3.654 1.00 96.31 140 SER A N 1
ATOM 1048 C CA . SER A 1 140 ? -3.308 9.711 4.441 1.00 96.31 140 SER A CA 1
ATOM 1049 C C . SER A 1 140 ? -2.315 8.590 4.781 1.00 96.31 140 SER A C 1
ATOM 1051 O O . SER A 1 140 ? -2.611 7.400 4.673 1.00 96.31 140 SER A O 1
ATOM 1053 N N . THR A 1 141 ? -1.109 8.979 5.195 1.00 96.12 141 THR A N 1
ATOM 1054 C CA . THR A 1 141 ? -0.030 8.060 5.596 1.00 96.12 141 THR A CA 1
ATOM 1055 C C . THR A 1 141 ? 0.509 8.387 6.994 1.00 96.12 141 THR A C 1
ATOM 1057 O O . THR A 1 141 ? 1.705 8.263 7.244 1.00 96.12 141 THR A O 1
ATOM 1060 N N . GLY A 1 142 ? -0.358 8.877 7.886 1.00 95.44 142 GLY A N 1
ATOM 1061 C CA . GLY A 1 142 ? -0.014 9.228 9.267 1.00 95.44 142 GLY A CA 1
ATOM 1062 C C . GLY A 1 142 ? -0.326 8.104 10.257 1.00 95.44 142 GLY A C 1
ATOM 1063 O O . GLY A 1 142 ? -0.789 7.033 9.875 1.00 95.44 142 GLY A O 1
ATOM 1064 N N . SER A 1 143 ? -0.138 8.360 11.554 1.00 94.50 143 SER A N 1
ATOM 1065 C CA . SER A 1 143 ? -0.381 7.372 12.621 1.00 94.50 143 SER A CA 1
ATOM 1066 C C . SER A 1 143 ? -1.827 6.863 12.681 1.00 94.50 143 SER A C 1
ATOM 1068 O O . SER A 1 143 ? -2.060 5.725 13.077 1.00 94.50 143 SER A O 1
ATOM 1070 N N . SER A 1 144 ? -2.806 7.639 12.206 1.00 97.19 144 SER A N 1
ATOM 1071 C CA . SER A 1 144 ? -4.197 7.184 12.054 1.00 97.19 144 SER A CA 1
ATOM 1072 C C . SER A 1 144 ? -4.379 6.081 10.994 1.00 97.19 144 SER A C 1
ATOM 1074 O O . SER A 1 144 ? -5.473 5.546 10.839 1.00 97.19 144 SER A O 1
ATOM 1076 N N . GLN A 1 145 ? -3.322 5.740 10.253 1.00 98.44 145 GLN A N 1
ATOM 1077 C CA . GLN A 1 145 ? -3.254 4.633 9.302 1.00 98.44 145 GLN A CA 1
ATOM 1078 C C . GLN A 1 145 ? -2.275 3.541 9.760 1.00 98.44 145 GLN A C 1
ATOM 1080 O O . GLN A 1 145 ? -1.778 2.765 8.945 1.00 98.44 145 GLN A O 1
ATOM 1085 N N . ALA A 1 146 ? -1.979 3.463 11.055 1.00 98.25 146 ALA A N 1
ATOM 1086 C CA . ALA A 1 146 ? -1.085 2.462 11.618 1.00 98.25 146 ALA A CA 1
ATOM 1087 C C . ALA A 1 146 ? -1.371 1.035 11.110 1.00 98.25 146 ALA A C 1
ATOM 1089 O O . ALA A 1 146 ? -2.517 0.603 11.002 1.00 98.25 146 ALA A O 1
ATOM 1090 N N . GLY A 1 147 ? -0.315 0.283 10.798 1.00 98.38 147 GLY A N 1
ATOM 1091 C CA . GLY A 1 147 ? -0.409 -1.108 10.339 1.00 98.38 147 GLY A CA 1
ATOM 1092 C C . GLY A 1 147 ? -0.666 -1.293 8.850 1.00 98.38 147 GLY A C 1
ATOM 1093 O O . GLY A 1 147 ? -0.548 -2.413 8.359 1.00 98.38 147 GLY A O 1
ATOM 1094 N N . THR A 1 148 ? -0.994 -0.220 8.136 1.00 98.75 148 THR A N 1
ATOM 1095 C CA . THR A 1 148 ? -1.278 -0.244 6.698 1.00 98.75 148 THR A CA 1
ATOM 1096 C C . THR A 1 148 ? -0.050 0.125 5.867 1.00 98.75 148 THR A C 1
ATOM 1098 O O . THR A 1 148 ? 0.985 0.512 6.407 1.00 98.75 148 THR A O 1
ATOM 1101 N N . TYR A 1 149 ? -0.169 0.029 4.542 1.00 98.88 149 TYR A N 1
ATOM 1102 C CA . TYR A 1 149 ? 0.966 0.130 3.634 1.00 98.88 149 TYR A CA 1
ATOM 1103 C C . TYR A 1 149 ? 0.866 1.290 2.642 1.00 98.88 149 TYR A C 1
ATOM 1105 O O . TYR A 1 149 ? -0.230 1.672 2.222 1.00 98.88 149 TYR A O 1
ATOM 1113 N N . HIS A 1 150 ? 2.023 1.819 2.245 1.00 98.88 150 HIS A N 1
ATOM 1114 C CA . HIS A 1 150 ? 2.168 2.850 1.213 1.00 98.88 150 HIS A CA 1
ATOM 1115 C C . HIS A 1 150 ? 3.460 2.672 0.407 1.00 98.88 150 HIS A C 1
ATOM 1117 O O . HIS A 1 150 ? 4.359 1.928 0.806 1.00 98.88 150 HIS A O 1
ATOM 1123 N N . ILE A 1 151 ? 3.530 3.340 -0.746 1.00 98.81 151 ILE A N 1
ATOM 1124 C CA . ILE A 1 151 ? 4.714 3.359 -1.609 1.00 98.81 151 ILE A CA 1
ATOM 1125 C C . ILE A 1 151 ? 5.521 4.640 -1.390 1.00 98.81 151 ILE A C 1
ATOM 1127 O O . ILE A 1 151 ? 4.964 5.735 -1.353 1.00 98.81 151 ILE A O 1
ATOM 1131 N N . SER A 1 152 ? 6.845 4.521 -1.336 1.00 98.62 152 SER A N 1
ATOM 1132 C CA . SER A 1 152 ? 7.767 5.661 -1.327 1.00 98.62 152 SER A CA 1
ATOM 1133 C C . SER A 1 152 ? 8.959 5.411 -2.242 1.00 98.62 152 SER A C 1
ATOM 1135 O O . SER A 1 152 ? 9.338 4.268 -2.483 1.00 98.62 152 SER A O 1
ATOM 1137 N N . THR A 1 153 ? 9.584 6.479 -2.730 1.00 98.62 153 THR A N 1
ATOM 1138 C CA . THR A 1 153 ? 10.868 6.413 -3.444 1.00 98.62 153 THR A CA 1
ATOM 1139 C C . THR A 1 153 ? 12.076 6.381 -2.503 1.00 98.62 153 THR A C 1
ATOM 1141 O O . THR A 1 153 ? 13.196 6.125 -2.940 1.00 98.62 153 THR A O 1
ATOM 1144 N N . SER A 1 154 ? 11.862 6.616 -1.204 1.00 98.00 154 SER A N 1
ATOM 1145 C CA . SER A 1 154 ? 12.894 6.536 -0.169 1.00 98.00 154 SER A CA 1
ATOM 1146 C C . SER A 1 154 ? 12.911 5.158 0.491 1.00 98.00 154 SER A C 1
ATOM 1148 O O . SER A 1 154 ? 11.867 4.527 0.671 1.00 98.00 154 SER A O 1
ATOM 1150 N N . THR A 1 155 ? 14.088 4.714 0.932 1.00 98.38 155 THR A N 1
ATOM 1151 C CA . THR A 1 155 ? 14.230 3.538 1.804 1.00 98.38 155 THR A CA 1
ATOM 1152 C C . THR A 1 155 ? 13.982 3.852 3.283 1.00 98.38 155 THR A C 1
ATOM 1154 O O . THR A 1 155 ? 13.884 2.936 4.092 1.00 98.38 155 THR A O 1
ATOM 1157 N N . SER A 1 156 ? 13.856 5.131 3.647 1.00 97.88 156 SER A N 1
ATOM 1158 C CA . SER A 1 156 ? 13.567 5.589 5.008 1.00 97.88 156 SER A CA 1
ATOM 1159 C C . SER A 1 156 ? 12.490 6.669 4.988 1.00 97.88 156 SER A C 1
ATOM 1161 O O . SER A 1 156 ? 12.627 7.684 4.299 1.00 97.88 156 SER A O 1
ATOM 1163 N N . VAL A 1 157 ? 11.403 6.438 5.723 1.00 98.19 157 VAL A N 1
ATOM 1164 C CA . VAL A 1 157 ? 10.265 7.353 5.840 1.00 98.19 157 VAL A CA 1
ATOM 1165 C C . VAL A 1 157 ? 9.905 7.469 7.317 1.00 98.19 157 VAL A C 1
ATOM 1167 O O . VAL A 1 157 ? 9.725 6.464 7.993 1.00 98.19 157 VAL A O 1
ATOM 1170 N N . SER A 1 158 ? 9.806 8.696 7.831 1.00 97.44 158 SER A N 1
ATOM 1171 C CA . SER A 1 158 ? 9.444 8.921 9.235 1.00 97.44 158 SER A CA 1
ATOM 1172 C C . SER A 1 158 ? 8.074 8.314 9.561 1.00 97.44 158 SER A C 1
ATOM 1174 O O . SER A 1 158 ? 7.118 8.514 8.811 1.00 97.44 158 SER A O 1
ATOM 1176 N N . GLY A 1 159 ? 7.982 7.582 10.675 1.00 97.62 159 GLY A N 1
ATOM 1177 C CA . GLY A 1 159 ? 6.756 6.896 11.100 1.00 97.62 159 GLY A CA 1
ATOM 1178 C C . GLY A 1 159 ? 6.367 5.702 10.223 1.00 97.62 159 GLY A C 1
ATOM 1179 O O . GLY A 1 159 ? 5.201 5.302 10.208 1.00 97.62 159 GLY A O 1
ATOM 1180 N N . SER A 1 160 ? 7.296 5.166 9.431 1.00 98.56 160 SER A N 1
ATOM 1181 C CA . SER A 1 160 ? 7.086 3.936 8.677 1.00 98.56 160 SER A CA 1
ATOM 1182 C C . SER A 1 160 ? 8.326 3.050 8.671 1.00 98.56 160 SER A C 1
ATOM 1184 O O . SER A 1 160 ? 9.457 3.515 8.531 1.00 98.56 160 SER A O 1
ATOM 1186 N N . THR A 1 161 ? 8.086 1.746 8.706 1.00 98.44 161 THR A N 1
ATOM 1187 C CA . THR A 1 161 ? 9.104 0.716 8.543 1.00 98.44 161 THR A CA 1
ATOM 1188 C C . THR A 1 161 ? 9.096 0.196 7.108 1.00 98.44 161 THR A C 1
ATOM 1190 O O . THR A 1 161 ? 8.060 -0.229 6.585 1.00 98.44 161 THR A O 1
ATOM 1193 N N . ILE A 1 162 ? 10.263 0.182 6.463 1.00 98.69 162 ILE A N 1
ATOM 1194 C CA . ILE A 1 162 ? 10.417 -0.417 5.137 1.00 98.69 162 ILE A CA 1
ATOM 1195 C C . ILE A 1 162 ? 10.159 -1.929 5.200 1.00 98.69 162 ILE A C 1
ATOM 1197 O O . ILE A 1 162 ? 10.700 -2.629 6.054 1.00 98.69 162 ILE A O 1
ATOM 1201 N N . VAL A 1 163 ? 9.346 -2.453 4.280 1.00 98.75 163 VAL A N 1
ATOM 1202 C CA . VAL A 1 163 ? 9.038 -3.894 4.227 1.00 98.75 163 VAL A CA 1
ATOM 1203 C C . VAL A 1 163 ? 10.231 -4.690 3.693 1.00 98.75 163 VAL A C 1
ATOM 1205 O O . VAL A 1 163 ? 10.508 -5.795 4.157 1.00 98.75 163 VAL A O 1
ATOM 1208 N N . ASN A 1 164 ? 10.942 -4.146 2.703 1.00 98.56 164 ASN A N 1
ATOM 1209 C CA . ASN A 1 164 ? 12.156 -4.737 2.148 1.00 98.56 164 ASN A CA 1
ATOM 1210 C C . ASN A 1 164 ? 13.040 -3.663 1.502 1.00 98.56 164 ASN A C 1
ATOM 1212 O O . ASN A 1 164 ? 12.527 -2.744 0.869 1.00 98.56 164 ASN A O 1
ATOM 1216 N N . SER A 1 165 ? 14.363 -3.803 1.612 1.00 97.88 165 SER A N 1
ATOM 1217 C CA . SER A 1 165 ? 15.326 -2.906 0.958 1.00 97.88 165 SER A CA 1
ATOM 1218 C C . SER A 1 165 ? 15.422 -3.102 -0.558 1.00 97.88 165 SER A C 1
ATOM 1220 O O . SER A 1 165 ? 15.996 -2.254 -1.238 1.00 97.88 165 SER A O 1
ATOM 1222 N N . ASN A 1 166 ? 14.851 -4.179 -1.105 1.00 98.38 166 ASN A N 1
ATOM 1223 C CA . ASN A 1 166 ? 14.656 -4.333 -2.541 1.00 98.38 166 ASN A CA 1
ATOM 1224 C C . ASN A 1 166 ? 13.380 -3.606 -2.991 1.00 98.38 166 ASN A C 1
ATOM 1226 O O . ASN A 1 166 ? 12.342 -3.715 -2.332 1.00 98.38 166 ASN A O 1
ATOM 1230 N N . PRO A 1 167 ? 13.416 -2.907 -4.137 1.00 98.69 167 PRO A N 1
ATOM 1231 C CA . PRO A 1 167 ? 12.247 -2.211 -4.643 1.00 98.69 167 PRO A CA 1
ATOM 1232 C C . PRO A 1 167 ? 11.163 -3.187 -5.107 1.00 98.69 167 PRO A C 1
ATOM 1234 O O . PRO A 1 167 ? 11.441 -4.223 -5.724 1.00 98.69 167 PRO A O 1
ATOM 1237 N N . VAL A 1 168 ? 9.905 -2.819 -4.873 1.00 98.75 168 VAL A N 1
ATOM 1238 C CA . VAL A 1 168 ? 8.743 -3.514 -5.449 1.00 98.75 168 VAL A CA 1
ATOM 1239 C C . VAL A 1 168 ? 8.543 -3.156 -6.919 1.00 98.75 168 VAL A C 1
ATOM 1241 O O . VAL A 1 168 ? 7.972 -3.954 -7.659 1.00 98.75 168 VAL A O 1
ATOM 1244 N N . PHE A 1 169 ? 9.068 -2.005 -7.348 1.00 98.88 169 PHE A N 1
ATOM 1245 C CA . PHE A 1 169 ? 9.085 -1.553 -8.734 1.00 98.88 169 PHE A CA 1
ATOM 1246 C C . PHE A 1 169 ? 10.306 -0.667 -8.999 1.00 98.88 169 PHE A C 1
ATOM 1248 O O . PHE A 1 169 ? 10.681 0.143 -8.148 1.00 98.88 169 PHE A O 1
ATOM 1255 N N . SER A 1 170 ? 10.909 -0.804 -10.177 1.00 98.69 170 SER A N 1
ATOM 1256 C CA . SER A 1 170 ? 11.991 0.067 -10.636 1.00 98.69 170 SER A CA 1
ATOM 1257 C C . SER A 1 170 ? 11.633 0.594 -12.014 1.00 98.69 170 SER A C 1
ATOM 1259 O O . SER A 1 170 ? 11.445 -0.202 -12.926 1.00 98.69 170 SER A O 1
ATOM 1261 N N . ASP A 1 171 ? 11.578 1.915 -12.140 1.00 98.75 171 ASP A N 1
ATOM 1262 C CA . ASP A 1 171 ? 11.513 2.600 -13.428 1.00 98.75 171 ASP A CA 1
ATOM 1263 C C . ASP A 1 171 ? 12.899 2.546 -14.068 1.00 98.75 171 ASP A C 1
ATOM 1265 O O . ASP A 1 171 ? 13.873 3.059 -13.494 1.00 98.75 171 ASP A O 1
ATOM 1269 N N . THR A 1 172 ? 13.013 1.903 -15.226 1.00 98.75 172 THR A N 1
ATOM 1270 C CA . THR A 1 172 ? 14.275 1.807 -15.958 1.00 98.75 172 THR A CA 1
ATOM 1271 C C . THR A 1 172 ? 14.151 2.376 -17.358 1.00 98.75 172 THR A C 1
ATOM 1273 O O . THR A 1 172 ? 13.123 2.305 -18.018 1.00 98.75 172 THR A O 1
ATOM 1276 N N . ARG A 1 173 ? 15.254 2.929 -17.859 1.00 98.38 173 ARG A N 1
ATOM 1277 C CA . ARG A 1 173 ? 15.302 3.538 -19.187 1.00 98.38 173 ARG A CA 1
ATOM 1278 C C . ARG A 1 173 ? 16.561 3.121 -19.920 1.00 98.38 173 ARG A C 1
ATOM 1280 O O . ARG A 1 173 ? 17.566 2.811 -19.293 1.00 98.38 173 ARG A O 1
ATOM 1287 N N . ALA A 1 174 ? 16.529 3.152 -21.251 1.00 98.44 174 ALA A N 1
ATOM 1288 C CA . ALA A 1 174 ? 17.740 3.002 -22.050 1.00 98.44 174 ALA A CA 1
ATOM 1289 C C . ALA A 1 174 ? 18.791 4.039 -21.622 1.00 98.44 174 ALA A C 1
ATOM 1291 O O . ALA A 1 174 ? 18.504 5.239 -21.597 1.00 98.44 174 ALA A O 1
ATOM 1292 N N . ASN A 1 175 ? 20.000 3.581 -21.312 1.00 98.06 175 ASN A N 1
ATOM 1293 C CA . ASN A 1 175 ? 21.132 4.437 -21.009 1.00 98.06 175 ASN A CA 1
ATOM 1294 C C . ASN A 1 175 ? 21.796 4.895 -22.313 1.00 98.06 175 ASN A C 1
ATOM 1296 O O . ASN A 1 175 ? 22.699 4.242 -22.830 1.00 98.06 175 ASN A O 1
ATOM 1300 N N . THR A 1 176 ? 21.331 6.011 -22.872 1.00 97.12 176 THR A N 1
ATOM 1301 C CA . THR A 1 176 ? 21.791 6.485 -24.188 1.00 97.12 176 THR A CA 1
ATOM 1302 C C . THR A 1 176 ? 23.274 6.845 -24.226 1.00 97.12 176 THR A C 1
ATOM 1304 O O . THR A 1 176 ? 23.855 6.812 -25.302 1.00 97.12 176 THR A O 1
ATOM 1307 N N . SER A 1 177 ? 23.902 7.159 -23.085 1.00 96.69 177 SER A N 1
ATOM 1308 C CA . SER A 1 177 ? 25.342 7.443 -23.024 1.00 96.69 177 SER A CA 1
ATOM 1309 C C . SER A 1 177 ? 26.218 6.188 -23.042 1.00 96.69 177 SER A C 1
ATOM 1311 O O . SER A 1 177 ? 27.419 6.305 -23.273 1.00 96.69 177 SER A O 1
ATOM 1313 N N . ALA A 1 178 ? 25.641 5.003 -22.812 1.00 97.25 178 ALA A N 1
ATOM 1314 C CA . ALA A 1 178 ? 26.362 3.736 -22.903 1.00 97.25 178 ALA A CA 1
ATOM 1315 C C . ALA A 1 178 ? 26.507 3.249 -24.352 1.00 97.25 178 ALA A C 1
ATOM 1317 O O . ALA A 1 178 ? 27.479 2.572 -24.668 1.00 97.25 178 ALA A O 1
ATOM 1318 N N . TYR A 1 179 ? 25.580 3.627 -25.239 1.00 97.50 179 TYR A N 1
ATOM 1319 C CA . TYR A 1 179 ? 25.686 3.306 -26.659 1.00 97.50 179 TYR A CA 1
ATOM 1320 C C . TYR A 1 179 ? 26.631 4.282 -27.357 1.00 97.50 179 TYR A C 1
ATOM 1322 O O . TYR A 1 179 ? 26.424 5.496 -27.342 1.00 97.50 179 TYR A O 1
ATOM 1330 N N . THR A 1 180 ? 27.651 3.754 -28.024 1.00 97.31 180 THR A N 1
ATOM 1331 C CA . THR A 1 180 ? 28.656 4.550 -28.727 1.00 97.31 180 THR A CA 1
ATOM 1332 C C . THR A 1 180 ? 28.867 4.033 -30.145 1.00 97.31 180 THR A C 1
ATOM 1334 O O . THR A 1 180 ? 28.840 2.833 -30.407 1.00 97.31 180 THR A O 1
ATOM 1337 N N . ALA A 1 181 ? 29.146 4.933 -31.092 1.00 96.50 181 ALA A N 1
ATOM 1338 C CA . ALA A 1 181 ? 29.504 4.517 -32.450 1.00 96.50 181 ALA A CA 1
ATOM 1339 C C . ALA A 1 181 ? 30.747 3.601 -32.445 1.00 96.50 181 ALA A C 1
ATOM 1341 O O . ALA A 1 181 ? 30.795 2.600 -33.155 1.00 96.50 181 ALA A O 1
ATOM 1342 N N . GLY A 1 182 ? 31.731 3.887 -31.584 1.00 95.94 182 GLY A N 1
ATOM 1343 C CA . GLY A 1 182 ? 32.927 3.057 -31.416 1.00 95.94 182 GLY A CA 1
ATOM 1344 C C . GLY A 1 182 ? 32.651 1.654 -30.860 1.00 95.94 182 GLY A C 1
ATOM 1345 O O . GLY A 1 182 ? 33.421 0.736 -31.146 1.00 95.94 182 GLY A O 1
ATOM 1346 N N . GLY A 1 183 ? 31.554 1.464 -30.124 1.00 94.81 183 GLY A N 1
ATOM 1347 C CA . GLY A 1 183 ? 31.167 0.190 -29.522 1.00 94.81 183 GLY A CA 1
ATOM 1348 C C . GLY A 1 183 ? 30.449 -0.770 -30.467 1.00 94.81 183 GLY A C 1
ATOM 1349 O O . GLY A 1 183 ? 30.320 -1.939 -30.135 1.00 94.81 183 GLY A O 1
ATOM 1350 N N . ILE A 1 184 ? 30.056 -0.347 -31.677 1.00 97.19 184 ILE A N 1
ATOM 1351 C CA . ILE A 1 184 ? 29.296 -1.202 -32.604 1.00 97.19 184 ILE A CA 1
ATOM 1352 C C . ILE A 1 184 ? 30.070 -2.506 -32.938 1.00 97.19 184 ILE A C 1
ATOM 1354 O O . ILE A 1 184 ? 31.198 -2.429 -33.467 1.00 97.19 184 ILE A O 1
ATOM 1358 N N . PRO A 1 185 ? 29.474 -3.704 -32.728 1.00 95.44 185 PRO A N 1
ATOM 1359 C CA . PRO A 1 185 ? 28.114 -3.947 -32.210 1.00 95.44 185 PRO A CA 1
ATOM 1360 C C . PRO A 1 185 ? 27.957 -3.738 -30.695 1.00 95.44 185 PRO A C 1
ATOM 1362 O O . PRO A 1 185 ? 28.663 -4.361 -29.907 1.00 95.44 185 PRO A O 1
ATOM 1365 N N . GLU A 1 186 ? 26.951 -2.952 -30.309 1.00 96.62 186 GLU A N 1
ATOM 1366 C CA . GLU A 1 186 ? 26.577 -2.721 -28.909 1.00 96.62 186 GLU A CA 1
ATOM 1367 C C . GLU A 1 186 ? 25.726 -3.864 -28.336 1.00 96.62 186 GLU A C 1
ATOM 1369 O O . GLU A 1 186 ? 24.936 -4.497 -29.051 1.00 96.62 186 GLU A O 1
ATOM 1374 N N . THR A 1 187 ? 25.808 -4.064 -27.015 1.00 96.69 187 THR A N 1
ATOM 1375 C CA . THR A 1 187 ? 24.795 -4.838 -26.277 1.00 96.69 187 THR A CA 1
ATOM 1376 C C . THR A 1 187 ? 23.433 -4.183 -26.489 1.00 96.69 187 THR A C 1
ATOM 1378 O O . THR A 1 187 ? 23.306 -2.969 -26.338 1.00 96.69 187 THR A O 1
ATOM 1381 N N . LEU A 1 188 ? 22.408 -4.971 -26.843 1.00 97.50 188 LEU A N 1
ATOM 1382 C CA . LEU A 1 188 ? 21.113 -4.406 -27.235 1.00 97.50 188 LEU A CA 1
ATOM 1383 C C . LEU A 1 188 ? 20.405 -3.694 -26.081 1.00 97.50 188 LEU A C 1
ATOM 1385 O O . LEU A 1 188 ? 19.904 -2.595 -26.279 1.00 97.50 188 LEU A O 1
ATOM 1389 N N . ASP A 1 189 ? 20.332 -4.318 -24.904 1.00 98.38 189 ASP A N 1
ATOM 1390 C CA . ASP A 1 189 ? 19.650 -3.764 -23.732 1.00 98.38 189 ASP A CA 1
ATOM 1391 C C . ASP A 1 189 ? 20.669 -3.256 -22.709 1.00 98.38 189 ASP A C 1
ATOM 1393 O O . ASP A 1 189 ? 21.291 -4.040 -21.995 1.00 98.38 189 ASP A O 1
ATOM 1397 N N . GLN A 1 190 ? 20.844 -1.936 -22.658 1.00 98.12 190 GLN A N 1
ATOM 1398 C CA . GLN A 1 190 ? 21.694 -1.249 -21.685 1.00 98.12 190 GLN A CA 1
ATOM 1399 C C . GLN A 1 190 ? 20.839 -0.290 -20.844 1.00 98.12 190 GLN A C 1
ATOM 1401 O O . GLN A 1 190 ? 20.686 0.876 -21.221 1.00 98.12 190 GLN A O 1
ATOM 1406 N N . PRO A 1 191 ? 20.213 -0.757 -19.748 1.00 98.12 191 PRO A N 1
ATOM 1407 C CA . PRO A 1 191 ? 19.368 0.082 -18.909 1.00 98.12 191 PRO A CA 1
ATOM 1408 C C . PRO A 1 191 ? 20.149 0.937 -17.909 1.00 98.12 191 PRO A C 1
ATOM 1410 O O . PRO A 1 191 ? 21.246 0.595 -17.475 1.00 98.12 191 PRO A O 1
ATOM 1413 N N . THR A 1 192 ? 19.509 2.011 -17.464 1.00 98.38 192 THR A N 1
ATOM 1414 C CA . THR A 1 192 ? 19.803 2.716 -16.217 1.00 98.38 192 THR A CA 1
ATOM 1415 C C . THR A 1 192 ? 18.524 2.826 -15.389 1.00 98.38 192 THR A C 1
ATOM 1417 O O . THR A 1 192 ? 17.429 2.960 -15.944 1.00 98.38 192 THR A O 1
ATOM 1420 N N . THR A 1 193 ? 18.646 2.755 -14.065 1.00 98.56 193 THR A N 1
ATOM 1421 C CA . THR A 1 193 ? 17.517 2.947 -13.148 1.00 98.56 193 THR A CA 1
ATOM 1422 C C . THR A 1 193 ? 17.265 4.435 -12.955 1.00 98.56 193 THR A C 1
ATOM 1424 O O . THR A 1 193 ? 18.172 5.178 -12.586 1.00 98.56 193 THR A O 1
ATOM 1427 N N . ILE A 1 194 ? 16.024 4.865 -13.166 1.00 98.50 194 ILE A N 1
ATOM 1428 C CA . ILE A 1 194 ? 15.594 6.252 -12.977 1.00 98.50 194 ILE A CA 1
ATOM 1429 C C . ILE A 1 194 ? 15.061 6.453 -11.565 1.00 98.50 194 ILE A C 1
ATOM 1431 O O . ILE A 1 194 ? 15.410 7.421 -10.892 1.00 98.50 194 ILE A O 1
ATOM 1435 N N . THR A 1 195 ? 14.204 5.549 -11.094 1.00 98.69 195 THR A N 1
ATOM 1436 C CA . THR A 1 195 ? 13.610 5.635 -9.758 1.00 98.69 195 THR A CA 1
ATOM 1437 C C . THR A 1 195 ? 13.268 4.245 -9.243 1.00 98.69 195 THR A C 1
ATOM 1439 O O . THR A 1 195 ? 12.751 3.401 -9.970 1.00 98.69 195 THR A O 1
ATOM 1442 N N . ASN A 1 196 ? 13.554 4.013 -7.966 1.00 98.81 196 ASN A N 1
ATOM 1443 C CA . ASN A 1 196 ? 13.133 2.822 -7.243 1.00 98.81 196 ASN A CA 1
ATOM 1444 C C . ASN A 1 196 ? 11.954 3.157 -6.336 1.00 98.81 196 ASN A C 1
ATOM 1446 O O . ASN A 1 196 ? 11.908 4.238 -5.752 1.00 98.81 196 ASN A O 1
ATOM 1450 N N . TYR A 1 197 ? 11.039 2.206 -6.189 1.00 98.88 197 TYR A N 1
ATOM 1451 C CA . TYR A 1 197 ? 9.857 2.336 -5.352 1.00 98.88 197 TYR A CA 1
ATOM 1452 C C . TYR A 1 197 ? 9.798 1.196 -4.342 1.00 98.88 197 TYR A C 1
ATOM 1454 O O . TYR A 1 197 ? 9.933 0.020 -4.690 1.00 98.88 197 TYR A O 1
ATOM 1462 N N . TYR A 1 198 ? 9.582 1.555 -3.084 1.00 98.94 198 TYR A N 1
ATOM 1463 C CA . TYR A 1 198 ? 9.644 0.676 -1.926 1.00 98.94 198 TYR A CA 1
ATOM 1464 C C . TYR A 1 198 ? 8.297 0.642 -1.220 1.00 98.94 198 TYR A C 1
ATOM 1466 O O . TYR A 1 198 ? 7.602 1.655 -1.121 1.00 98.94 198 TYR A O 1
ATOM 1474 N N . LEU A 1 199 ? 7.949 -0.536 -0.712 1.00 98.88 199 LEU A N 1
ATOM 1475 C CA . LEU A 1 199 ? 6.775 -0.733 0.122 1.00 98.88 199 LEU A CA 1
ATOM 1476 C C . LEU A 1 199 ? 7.136 -0.453 1.581 1.00 98.88 199 LEU A C 1
ATOM 1478 O O . LEU A 1 199 ? 8.111 -0.998 2.103 1.00 98.88 199 LEU A O 1
ATOM 1482 N N . HIS A 1 200 ? 6.321 0.359 2.239 1.00 98.88 200 HIS A N 1
ATOM 1483 C CA . HIS A 1 200 ? 6.469 0.735 3.640 1.00 98.88 200 HIS A CA 1
ATOM 1484 C C . HIS A 1 200 ? 5.212 0.374 4.417 1.00 98.88 200 HIS A C 1
ATOM 1486 O O . HIS A 1 200 ? 4.106 0.502 3.892 1.00 98.88 200 HIS A O 1
ATOM 1492 N N . LYS A 1 201 ? 5.386 -0.056 5.665 1.00 98.81 201 LYS A N 1
ATOM 1493 C CA . LYS A 1 201 ? 4.317 -0.232 6.648 1.00 98.81 201 LYS A CA 1
ATOM 1494 C C . LYS A 1 201 ? 4.326 0.966 7.594 1.00 98.81 201 LYS A C 1
ATOM 1496 O O . LYS A 1 201 ? 5.377 1.321 8.109 1.00 98.81 201 LYS A O 1
ATOM 1501 N N . ILE A 1 202 ? 3.169 1.567 7.840 1.00 98.75 202 ILE A N 1
ATOM 1502 C CA . ILE A 1 202 ? 3.019 2.673 8.790 1.00 98.75 202 ILE A CA 1
ATOM 1503 C C . ILE A 1 202 ? 3.098 2.123 10.213 1.00 98.75 202 ILE A C 1
ATOM 1505 O O . ILE A 1 202 ? 2.397 1.165 10.557 1.00 98.75 202 ILE A O 1
ATOM 1509 N N . ASP A 1 203 ? 3.929 2.743 11.043 1.00 98.25 203 ASP A N 1
ATOM 1510 C CA . ASP A 1 203 ? 4.135 2.314 12.421 1.00 98.25 203 ASP A CA 1
ATOM 1511 C C . ASP A 1 203 ? 2.961 2.740 13.313 1.00 98.25 203 ASP A C 1
ATOM 1513 O O . ASP A 1 203 ? 2.338 3.782 13.108 1.00 98.25 203 ASP A O 1
ATOM 1517 N N . ALA A 1 204 ? 2.673 1.954 14.354 1.00 94.62 204 ALA A N 1
ATOM 1518 C CA . ALA A 1 204 ? 1.636 2.299 15.330 1.00 94.62 204 ALA A CA 1
ATOM 1519 C C . ALA A 1 204 ? 2.004 3.488 16.231 1.00 94.62 204 ALA A C 1
ATOM 1521 O O . ALA A 1 204 ? 1.123 4.083 16.854 1.00 94.62 204 ALA A O 1
ATOM 1522 N N . GLY A 1 205 ? 3.290 3.850 16.285 1.00 91.94 205 GLY A N 1
ATOM 1523 C CA . GLY A 1 205 ? 3.797 4.900 17.162 1.00 91.94 205 GLY A CA 1
ATOM 1524 C C . GLY A 1 205 ? 3.561 4.582 18.639 1.00 91.94 205 GLY A C 1
ATOM 1525 O O . GLY A 1 205 ? 3.491 3.420 19.034 1.00 91.94 205 GLY A O 1
ATOM 1526 N N . SER A 1 206 ? 3.440 5.622 19.460 1.00 93.94 206 SER A N 1
ATOM 1527 C CA . SER A 1 206 ? 3.070 5.483 20.871 1.00 93.94 206 SER A CA 1
ATOM 1528 C C . SER A 1 206 ? 1.566 5.273 21.026 1.00 93.94 206 SER A C 1
ATOM 1530 O O . SER A 1 206 ? 0.773 5.890 20.314 1.00 93.94 206 SER A O 1
ATOM 1532 N N . ALA A 1 207 ? 1.174 4.440 21.989 1.00 93.56 207 ALA A N 1
ATOM 1533 C CA . ALA A 1 207 ? -0.231 4.234 22.312 1.00 93.56 207 ALA A CA 1
ATOM 1534 C C . ALA A 1 207 ? -0.862 5.541 22.830 1.00 93.56 207 ALA A C 1
ATOM 1536 O O . ALA A 1 207 ? -0.298 6.153 23.745 1.00 93.56 207 ALA A O 1
ATOM 1537 N N . PRO A 1 208 ? -2.010 5.983 22.283 1.00 93.94 208 PRO A N 1
ATOM 1538 C CA . PRO A 1 208 ? -2.710 7.143 22.815 1.00 93.94 208 PRO A CA 1
ATOM 1539 C C . PRO A 1 208 ? -3.328 6.823 24.184 1.00 93.94 208 PRO A C 1
ATOM 1541 O O . PRO A 1 208 ? -3.668 5.676 24.481 1.00 93.94 208 PRO A O 1
ATOM 1544 N N . SER A 1 209 ? -3.497 7.844 25.019 1.00 95.38 209 SER A N 1
ATOM 1545 C CA . SER A 1 209 ? -4.297 7.729 26.241 1.00 95.38 209 SER A CA 1
ATOM 1546 C C . SER A 1 209 ? -5.784 7.681 25.895 1.00 95.38 209 SER A C 1
ATOM 1548 O O . SER A 1 209 ? -6.214 8.325 24.941 1.00 95.38 209 SER A O 1
ATOM 1550 N N . PHE A 1 210 ? -6.568 6.949 26.683 1.00 96.81 210 PHE A N 1
ATOM 1551 C CA . PHE A 1 210 ? -8.021 6.901 26.543 1.00 96.81 210 PHE A CA 1
ATOM 1552 C C . PHE A 1 210 ? -8.693 6.620 27.887 1.00 96.81 210 PHE A C 1
ATOM 1554 O O . PHE A 1 210 ? -8.073 6.100 28.821 1.00 96.81 210 PHE A O 1
ATOM 1561 N N . THR A 1 211 ? -9.979 6.947 27.978 1.00 96.81 211 THR A N 1
ATOM 1562 C CA . THR A 1 211 ? -10.799 6.657 29.158 1.00 96.81 211 THR A CA 1
ATOM 1563 C C . THR A 1 211 ? -11.479 5.296 29.022 1.00 96.81 211 THR A C 1
ATOM 1565 O O . THR A 1 211 ? -12.186 5.043 28.049 1.00 96.81 211 THR A O 1
ATOM 1568 N N . LEU A 1 212 ? -11.309 4.418 30.016 1.00 97.06 212 LEU A N 1
ATOM 1569 C CA . LEU A 1 212 ? -11.938 3.095 30.011 1.00 97.06 212 LEU A CA 1
ATOM 1570 C C . LEU A 1 212 ? -13.444 3.183 30.306 1.00 97.06 212 LEU A C 1
ATOM 1572 O O . LEU A 1 212 ? -13.828 3.793 31.315 1.00 97.06 212 LEU A O 1
ATOM 1576 N N . PRO A 1 213 ? -14.292 2.540 29.483 1.00 97.69 213 PRO A N 1
ATOM 1577 C CA . PRO A 1 213 ? -15.725 2.500 29.715 1.00 97.69 213 PRO A CA 1
ATOM 1578 C C . PRO A 1 213 ? -16.112 1.473 30.785 1.00 97.69 213 PRO A C 1
ATOM 1580 O O . PRO A 1 213 ? -15.323 0.613 31.179 1.00 97.69 213 PRO A O 1
ATOM 1583 N N . PHE A 1 214 ? -17.359 1.548 31.237 1.00 97.56 214 PHE A N 1
ATOM 1584 C CA . PHE A 1 214 ? -17.966 0.574 32.139 1.00 97.56 214 PHE A CA 1
ATOM 1585 C C . PHE A 1 214 ? -18.634 -0.573 31.380 1.00 97.56 214 PHE A C 1
ATOM 1587 O O . PHE A 1 214 ? -19.136 -0.387 30.274 1.00 97.56 214 PHE A O 1
ATOM 1594 N N . VAL A 1 215 ? -18.670 -1.747 32.006 1.00 97.38 215 VAL A N 1
ATOM 1595 C CA . VAL A 1 215 ? -19.320 -2.981 31.541 1.00 97.38 215 VAL A CA 1
ATOM 1596 C C . VAL A 1 215 ? -20.162 -3.599 32.655 1.00 97.38 215 VAL A C 1
ATOM 1598 O O . VAL A 1 215 ? -20.049 -3.205 33.817 1.00 97.38 215 VAL A O 1
ATOM 1601 N N . ILE A 1 216 ? -20.984 -4.586 32.298 1.00 97.06 216 ILE A N 1
ATOM 1602 C CA . ILE A 1 216 ? -21.707 -5.435 33.251 1.00 97.06 216 ILE A CA 1
ATOM 1603 C C . ILE A 1 216 ? -20.868 -6.693 33.497 1.00 97.06 216 ILE A C 1
ATOM 1605 O O . ILE A 1 216 ? -20.512 -7.392 32.551 1.00 97.06 216 ILE A O 1
ATOM 1609 N N . ASP A 1 217 ? -20.543 -6.987 34.754 1.00 94.44 217 ASP A N 1
ATOM 1610 C CA . ASP A 1 217 ? -19.817 -8.202 35.128 1.00 94.44 217 ASP A CA 1
ATOM 1611 C C . ASP A 1 217 ? -20.718 -9.458 35.121 1.00 94.44 217 ASP A C 1
ATOM 1613 O O . ASP A 1 217 ? -21.932 -9.410 34.883 1.00 94.44 217 ASP A O 1
ATOM 1617 N N . SER A 1 218 ? -20.127 -10.621 35.401 1.00 91.56 218 SER A N 1
ATOM 1618 C CA . SER A 1 218 ? -20.863 -11.889 35.497 1.00 91.56 218 SER A CA 1
ATOM 1619 C C . SER A 1 218 ? -21.908 -11.908 36.622 1.00 91.56 218 SER A C 1
ATOM 1621 O O . SER A 1 218 ? -22.885 -12.650 36.529 1.00 91.56 218 SER A O 1
ATOM 1623 N N . ASN A 1 219 ? -21.747 -11.066 37.644 1.00 95.00 219 ASN A N 1
ATOM 1624 C CA . ASN A 1 219 ? -22.651 -10.921 38.782 1.00 95.00 219 ASN A CA 1
ATOM 1625 C C . ASN A 1 219 ? -23.741 -9.854 38.558 1.00 95.00 219 ASN A C 1
ATOM 1627 O O . ASN A 1 219 ? -24.550 -9.628 39.454 1.00 95.00 219 ASN A O 1
ATOM 1631 N N . ASN A 1 220 ? -23.823 -9.248 37.366 1.00 94.06 220 ASN A N 1
ATOM 1632 C CA . ASN A 1 220 ? -24.715 -8.128 37.023 1.00 94.06 220 ASN A CA 1
ATOM 1633 C C . ASN A 1 220 ? -24.367 -6.784 37.683 1.00 94.06 220 ASN A C 1
ATOM 1635 O O . ASN A 1 220 ? -25.208 -5.885 37.717 1.00 94.06 220 ASN A O 1
ATOM 1639 N N . ASN A 1 221 ? -23.142 -6.613 38.170 1.00 95.50 221 ASN A N 1
ATOM 1640 C CA . ASN A 1 221 ? -22.670 -5.336 38.686 1.00 95.50 221 ASN A CA 1
ATOM 1641 C C . ASN A 1 221 ? -22.036 -4.502 37.574 1.00 95.50 221 ASN A C 1
ATOM 1643 O O . ASN A 1 221 ? -21.440 -5.026 36.632 1.00 95.50 221 ASN A O 1
ATOM 1647 N N . LEU A 1 222 ? -22.121 -3.182 37.717 1.00 96.38 222 LEU A N 1
ATOM 1648 C CA . LEU A 1 222 ? -21.366 -2.260 36.880 1.00 96.38 222 LEU A CA 1
ATOM 1649 C C . LEU A 1 222 ? -19.923 -2.177 37.372 1.00 96.38 222 LEU A C 1
ATOM 1651 O O . LEU A 1 222 ? -19.677 -1.917 38.548 1.00 96.38 222 LEU A O 1
ATOM 1655 N N . GLN A 1 223 ? -18.977 -2.343 36.456 1.00 96.19 223 GLN A N 1
ATOM 1656 C CA . GLN A 1 223 ? -17.551 -2.213 36.739 1.00 96.19 223 GLN A CA 1
ATOM 1657 C C . GLN A 1 223 ? -16.827 -1.514 35.593 1.00 96.19 223 GLN A C 1
ATOM 1659 O O . GLN A 1 223 ? -17.247 -1.601 34.438 1.00 96.19 223 GLN A O 1
ATOM 1664 N N . GLN A 1 224 ? -15.711 -0.852 35.893 1.00 96.69 224 GLN A N 1
ATOM 1665 C CA . GLN A 1 224 ? -14.836 -0.333 34.849 1.00 96.69 224 GLN A CA 1
ATOM 1666 C C . GLN A 1 224 ? -14.168 -1.499 34.114 1.00 96.69 224 GLN A C 1
ATOM 1668 O O . GLN A 1 224 ? -13.642 -2.418 34.742 1.00 96.69 224 GLN A O 1
ATOM 1673 N N . MET A 1 225 ? -14.174 -1.464 32.782 1.00 96.50 225 MET A N 1
ATOM 1674 C CA . MET A 1 225 ? -13.425 -2.425 31.981 1.00 96.50 225 MET A CA 1
ATOM 1675 C C . MET A 1 225 ? -11.929 -2.268 32.275 1.00 96.50 225 MET A C 1
ATOM 1677 O O . MET A 1 225 ? -11.425 -1.151 32.355 1.00 96.50 225 MET A O 1
ATOM 1681 N N . THR A 1 226 ? -11.199 -3.372 32.420 1.00 96.44 226 THR A N 1
ATOM 1682 C CA . THR A 1 226 ? -9.738 -3.316 32.553 1.00 96.44 226 THR A CA 1
ATOM 1683 C C . THR A 1 226 ? -9.094 -3.062 31.191 1.00 96.44 226 THR A C 1
ATOM 1685 O O . THR A 1 226 ? -9.621 -3.491 30.162 1.00 96.44 226 THR A O 1
ATOM 1688 N N . THR A 1 227 ? -7.910 -2.442 31.161 1.00 96.19 227 THR A N 1
ATOM 1689 C CA . THR A 1 227 ? -7.149 -2.281 29.909 1.00 96.19 227 THR A CA 1
ATOM 1690 C C . THR A 1 227 ? -6.888 -3.629 29.241 1.00 96.19 227 THR A C 1
ATOM 1692 O O . THR A 1 227 ? -6.995 -3.731 28.029 1.00 96.19 227 THR A O 1
ATOM 1695 N N . SER A 1 228 ? -6.601 -4.686 30.012 1.00 96.81 228 SER A N 1
ATOM 1696 C CA . SER A 1 228 ? -6.375 -6.031 29.463 1.00 96.81 228 SER A CA 1
ATOM 1697 C C . SER A 1 228 ? -7.615 -6.583 28.758 1.00 96.81 228 SER A C 1
ATOM 1699 O O . SER A 1 228 ? -7.502 -7.086 27.646 1.00 96.81 228 SER A O 1
ATOM 1701 N N . ASN A 1 229 ? -8.796 -6.463 29.370 1.00 95.25 229 ASN A N 1
ATOM 1702 C CA . ASN A 1 229 ? -10.028 -6.963 28.762 1.00 95.25 229 ASN A CA 1
ATOM 1703 C C . ASN A 1 229 ? -10.403 -6.144 27.524 1.00 95.25 229 ASN A C 1
ATOM 1705 O O . ASN A 1 229 ? -10.806 -6.719 26.517 1.00 95.25 229 ASN A O 1
ATOM 1709 N N . PHE A 1 230 ? -10.214 -4.819 27.579 1.00 97.12 230 PHE A N 1
ATOM 1710 C CA . PHE A 1 230 ? -10.384 -3.946 26.419 1.00 97.12 230 PHE A CA 1
ATOM 1711 C C . PHE A 1 230 ? -9.484 -4.411 25.268 1.00 97.12 230 PHE A C 1
ATOM 1713 O O . PHE A 1 230 ? -9.936 -4.654 24.155 1.00 97.12 230 PHE A O 1
ATOM 1720 N N . ASN A 1 231 ? -8.205 -4.593 25.569 1.00 96.94 231 ASN A N 1
ATOM 1721 C CA . ASN A 1 231 ? -7.173 -4.991 24.630 1.00 96.94 231 ASN A CA 1
ATOM 1722 C C . ASN A 1 231 ? -7.473 -6.311 23.926 1.00 96.94 231 ASN A C 1
ATOM 1724 O O . ASN A 1 231 ? -7.358 -6.365 22.707 1.00 96.94 231 ASN A O 1
ATOM 1728 N N . THR A 1 232 ? -7.853 -7.349 24.670 1.00 96.19 232 THR A N 1
ATOM 1729 C CA . THR A 1 232 ? -8.220 -8.647 24.094 1.00 96.19 232 THR A CA 1
ATOM 1730 C C . THR A 1 232 ? -9.444 -8.515 23.193 1.00 96.19 232 THR A C 1
ATOM 1732 O O . THR A 1 232 ? -9.395 -8.898 22.027 1.00 96.19 232 THR A O 1
ATOM 1735 N N . LEU A 1 233 ? -10.518 -7.906 23.705 1.00 97.00 233 LEU A N 1
ATOM 1736 C CA . LEU A 1 233 ? -11.789 -7.821 22.993 1.00 97.00 233 LEU A CA 1
ATOM 1737 C C . LEU A 1 233 ? -11.672 -7.010 21.698 1.00 97.00 233 LEU A C 1
ATOM 1739 O O . LEU A 1 233 ? -12.128 -7.443 20.642 1.00 97.00 233 LEU A O 1
ATOM 1743 N N . TYR A 1 234 ? -11.066 -5.825 21.766 1.00 97.69 234 TYR A N 1
ATOM 1744 C CA . TYR A 1 234 ? -10.997 -4.936 20.612 1.00 97.69 234 TYR A CA 1
ATOM 1745 C C . TYR A 1 234 ? -9.914 -5.337 19.609 1.00 97.69 234 TYR A C 1
ATOM 1747 O O . TYR A 1 234 ? -10.110 -5.052 18.432 1.00 97.69 234 TYR A O 1
ATOM 1755 N N . ASP A 1 235 ? -8.846 -6.044 20.009 1.00 97.44 235 ASP A N 1
ATOM 1756 C CA . ASP A 1 235 ? -7.902 -6.655 19.057 1.00 97.44 235 ASP A CA 1
ATOM 1757 C C . ASP A 1 235 ? -8.590 -7.709 18.198 1.00 97.44 235 ASP A C 1
ATOM 1759 O O . ASP A 1 235 ? -8.430 -7.719 16.979 1.00 97.44 235 ASP A O 1
ATOM 1763 N N . GLU A 1 236 ? -9.355 -8.596 18.829 1.00 97.69 236 GLU A N 1
ATOM 1764 C CA . GLU A 1 236 ? -10.114 -9.627 18.133 1.00 97.69 236 GLU A CA 1
ATOM 1765 C C . GLU A 1 236 ? -11.105 -9.003 17.146 1.00 97.69 236 GLU A C 1
ATOM 1767 O O . GLU A 1 236 ? -11.078 -9.311 15.954 1.00 97.69 236 GLU A O 1
ATOM 1772 N N . TRP A 1 237 ? -11.929 -8.065 17.620 1.00 98.06 237 TRP A N 1
ATOM 1773 C CA . TRP A 1 237 ? -12.993 -7.475 16.814 1.00 98.06 237 TRP A CA 1
ATOM 1774 C C . TRP A 1 237 ? -12.499 -6.553 15.699 1.00 98.06 237 TRP A C 1
ATOM 1776 O O . TRP A 1 237 ? -13.070 -6.589 14.607 1.00 98.06 237 TRP A O 1
ATOM 1786 N N . ILE A 1 238 ? -11.455 -5.742 15.912 1.00 98.62 238 ILE A N 1
ATOM 1787 C CA . ILE A 1 238 ? -10.925 -4.896 14.830 1.00 98.62 238 ILE A CA 1
ATOM 1788 C C . ILE A 1 238 ? -10.245 -5.739 13.752 1.00 98.62 238 ILE A C 1
ATOM 1790 O O . ILE A 1 238 ? -10.387 -5.447 12.565 1.00 98.62 238 ILE A O 1
ATOM 1794 N N . ARG A 1 239 ? -9.550 -6.814 14.147 1.00 98.50 239 ARG A N 1
ATOM 1795 C CA . ARG A 1 239 ? -8.903 -7.739 13.213 1.00 98.50 239 ARG A CA 1
ATOM 1796 C C . ARG A 1 239 ? -9.927 -8.539 12.419 1.00 98.50 239 ARG A C 1
ATOM 1798 O O . ARG A 1 239 ? -9.750 -8.645 11.209 1.00 98.50 239 ARG A O 1
ATOM 1805 N N . GLU A 1 240 ? -10.983 -9.033 13.067 1.00 98.19 240 GLU A N 1
ATOM 1806 C CA . GLU A 1 240 ? -12.115 -9.692 12.401 1.00 98.19 240 GLU A CA 1
ATOM 1807 C C . GLU A 1 240 ? -12.793 -8.737 11.418 1.00 98.19 240 GLU A C 1
ATOM 1809 O O . GLU A 1 240 ? -12.908 -9.038 10.236 1.00 98.19 240 GLU A O 1
ATOM 1814 N N . THR A 1 241 ? -13.139 -7.525 11.863 1.00 98.25 241 THR A N 1
ATOM 1815 C CA . THR A 1 241 ? -13.790 -6.526 10.999 1.00 98.25 241 THR A CA 1
ATOM 1816 C C . THR A 1 241 ? -12.931 -6.219 9.767 1.00 98.25 241 THR A C 1
ATOM 1818 O O . THR A 1 241 ? -13.417 -6.268 8.641 1.00 98.25 241 THR A O 1
ATOM 1821 N N . ALA A 1 242 ? -11.631 -5.982 9.951 1.00 98.50 242 ALA A N 1
ATOM 1822 C CA . ALA A 1 242 ? -10.723 -5.730 8.838 1.00 98.50 242 ALA A CA 1
ATOM 1823 C C . ALA A 1 242 ? -10.512 -6.951 7.922 1.00 98.50 242 ALA A C 1
ATOM 1825 O O . ALA A 1 242 ? -10.215 -6.763 6.748 1.00 98.50 242 ALA A O 1
ATOM 1826 N N . ALA A 1 243 ? -10.635 -8.183 8.420 1.00 98.00 243 ALA A N 1
ATOM 1827 C CA . ALA A 1 243 ? -10.371 -9.392 7.639 1.00 98.00 243 ALA A CA 1
ATOM 1828 C C . ALA A 1 243 ? -11.586 -9.877 6.837 1.00 98.00 243 ALA A C 1
ATOM 1830 O O . ALA A 1 243 ? -11.425 -10.356 5.715 1.00 98.00 243 ALA A O 1
ATOM 1831 N N . SER A 1 244 ? -12.781 -9.794 7.421 1.00 95.81 244 SER A N 1
ATOM 1832 C CA . SER A 1 244 ? -13.931 -10.600 6.989 1.00 95.81 244 SER A CA 1
ATOM 1833 C C . SER A 1 244 ? -15.282 -9.891 7.118 1.00 95.81 244 SER A C 1
ATOM 1835 O O . SER A 1 244 ? -16.314 -10.545 6.953 1.00 95.81 244 SER A O 1
ATOM 1837 N N . SER A 1 245 ? -15.328 -8.582 7.411 1.00 95.38 245 SER A N 1
ATOM 1838 C CA . SER A 1 245 ? -16.628 -7.926 7.595 1.00 95.38 245 SER A CA 1
ATOM 1839 C C . SER A 1 245 ? -17.497 -7.979 6.339 1.00 95.38 245 SER A C 1
ATOM 1841 O O . SER A 1 245 ? -17.038 -7.714 5.233 1.00 95.38 245 SER A O 1
ATOM 1843 N N . SER A 1 246 ? -18.783 -8.270 6.529 1.00 93.81 246 SER A N 1
ATOM 1844 C CA . SER A 1 246 ? -19.790 -8.355 5.465 1.00 93.81 246 SER A CA 1
ATOM 1845 C C . SER A 1 246 ? -20.606 -7.067 5.287 1.00 93.81 246 SER A C 1
ATOM 1847 O O . SER A 1 246 ? -21.620 -7.074 4.593 1.00 93.81 246 SER A O 1
ATOM 1849 N N . ASP A 1 247 ? -20.233 -5.987 5.976 1.00 95.38 247 ASP A N 1
ATOM 1850 C CA . ASP A 1 247 ? -20.984 -4.727 6.071 1.00 95.38 247 ASP A CA 1
ATOM 1851 C C . ASP A 1 247 ? -20.225 -3.503 5.522 1.00 95.38 247 ASP A C 1
ATOM 1853 O O . ASP A 1 247 ? -20.588 -2.369 5.838 1.00 95.38 247 ASP A O 1
ATOM 1857 N N . GLY A 1 248 ? -19.205 -3.694 4.674 1.00 96.56 248 GLY A N 1
ATOM 1858 C CA . GLY A 1 248 ? -18.505 -2.576 4.023 1.00 96.56 248 GLY A CA 1
ATOM 1859 C C . GLY A 1 248 ? -17.168 -2.173 4.653 1.00 96.56 248 GLY A C 1
ATOM 1860 O O . GLY A 1 248 ? -16.650 -1.095 4.339 1.00 96.56 248 GLY A O 1
ATOM 1861 N N . PHE A 1 249 ? -16.637 -2.969 5.585 1.00 98.06 249 PHE A N 1
ATOM 1862 C CA . PHE A 1 249 ? -15.484 -2.606 6.418 1.00 98.06 249 PHE A CA 1
ATOM 1863 C C . PHE A 1 249 ? -14.333 -3.626 6.410 1.00 98.06 249 PHE A C 1
ATOM 1865 O O . PHE A 1 249 ? -13.370 -3.450 7.157 1.00 98.06 249 PHE A O 1
ATOM 1872 N N . SER A 1 250 ? -14.372 -4.634 5.532 1.00 98.19 250 SER A N 1
ATOM 1873 C CA . SER A 1 250 ? -13.216 -5.507 5.284 1.00 98.19 250 SER A CA 1
ATOM 1874 C C . SER A 1 250 ? -12.142 -4.752 4.499 1.00 98.19 250 SER A C 1
ATOM 1876 O O . SER A 1 250 ? -12.437 -4.131 3.483 1.00 98.19 250 SER A O 1
ATOM 1878 N N . ILE A 1 251 ? -10.891 -4.760 4.960 1.00 98.56 251 ILE A N 1
ATOM 1879 C CA . ILE A 1 251 ? -9.770 -4.066 4.317 1.00 98.56 251 ILE A CA 1
ATOM 1880 C C . ILE A 1 251 ? -9.186 -4.946 3.212 1.00 98.56 251 ILE A C 1
ATOM 1882 O O . ILE A 1 251 ? -8.943 -6.136 3.391 1.00 98.56 251 ILE A O 1
ATOM 1886 N N . SER A 1 252 ? -8.876 -4.341 2.070 1.00 98.00 252 SER A N 1
ATOM 1887 C CA . SER A 1 252 ? -8.121 -5.000 1.001 1.00 98.00 252 SER A CA 1
ATOM 1888 C C . SER A 1 252 ? -7.217 -4.015 0.267 1.00 98.00 252 SER A C 1
ATOM 1890 O O . SER A 1 252 ? -7.348 -2.797 0.409 1.00 98.00 252 SER A O 1
ATOM 1892 N N . TYR A 1 253 ? -6.289 -4.540 -0.532 1.00 98.56 253 TYR A N 1
ATOM 1893 C CA . TYR A 1 253 ? -5.383 -3.749 -1.360 1.00 98.56 253 TYR A CA 1
ATOM 1894 C C . TYR A 1 253 ? -5.522 -4.114 -2.835 1.00 98.56 253 TYR A C 1
ATOM 1896 O O . TYR A 1 253 ? -5.864 -5.243 -3.177 1.00 98.56 253 TYR A O 1
ATOM 1904 N N . ASN A 1 254 ? -5.218 -3.160 -3.711 1.00 97.56 254 ASN A N 1
ATOM 1905 C CA . ASN A 1 254 ? -5.040 -3.411 -5.138 1.00 97.56 254 ASN A CA 1
ATOM 1906 C C . ASN A 1 254 ? -3.857 -2.617 -5.699 1.00 97.56 254 ASN A C 1
ATOM 1908 O O . ASN A 1 254 ? -3.475 -1.577 -5.156 1.00 97.56 254 ASN A O 1
ATOM 1912 N N . LEU A 1 255 ? -3.282 -3.128 -6.785 1.00 98.00 255 LEU A N 1
ATOM 1913 C CA . LEU A 1 255 ? -2.132 -2.555 -7.470 1.00 98.00 255 LEU A CA 1
ATOM 1914 C C . LEU A 1 255 ? -2.436 -2.434 -8.966 1.00 98.00 255 LEU A C 1
ATOM 1916 O O . LEU A 1 255 ? -2.762 -3.424 -9.616 1.00 98.00 255 LEU A O 1
ATOM 1920 N N . GLY A 1 256 ? -2.296 -1.232 -9.527 1.00 97.56 256 GLY A N 1
ATOM 1921 C CA . GLY A 1 256 ? -2.497 -1.034 -10.963 1.00 97.56 256 GLY A CA 1
ATOM 1922 C C . GLY A 1 256 ? -2.650 0.422 -11.391 1.00 97.56 256 GLY A C 1
ATOM 1923 O O . GLY A 1 256 ? -2.597 1.344 -10.571 1.00 97.56 256 GLY A O 1
ATOM 1924 N N . THR A 1 257 ? -2.856 0.634 -12.693 1.00 97.44 257 THR A N 1
ATOM 1925 C CA . THR A 1 257 ? -3.112 1.962 -13.286 1.00 97.44 257 THR A CA 1
ATOM 1926 C C . THR A 1 257 ? -4.509 2.485 -12.949 1.00 97.44 257 THR A C 1
ATOM 1928 O O . THR A 1 257 ? -4.704 3.684 -12.772 1.00 97.44 257 THR A O 1
ATOM 1931 N N . SER A 1 258 ? -5.464 1.579 -12.751 1.00 94.25 258 SER A N 1
ATOM 1932 C CA . SER A 1 258 ? -6.836 1.853 -12.319 1.00 94.25 258 SER A CA 1
ATOM 1933 C C . SER A 1 258 ? -7.216 0.954 -11.138 1.00 94.25 258 SER A C 1
ATOM 1935 O O . SER A 1 258 ? -6.489 0.019 -10.805 1.00 94.25 258 SER A O 1
ATOM 1937 N N . GLY A 1 259 ? -8.320 1.279 -10.471 1.00 92.44 259 GLY A N 1
ATOM 1938 C CA . GLY A 1 259 ? -8.819 0.553 -9.306 1.00 92.44 259 GLY A CA 1
ATOM 1939 C C . GLY A 1 259 ? -9.605 1.471 -8.376 1.00 92.44 259 GLY A C 1
ATOM 1940 O O . GLY A 1 259 ? -9.459 2.694 -8.431 1.00 92.44 259 GLY A O 1
ATOM 1941 N N . SER A 1 260 ? -10.444 0.880 -7.529 1.00 93.44 260 SER A N 1
ATOM 1942 C CA . SER A 1 260 ? -11.131 1.600 -6.458 1.00 93.44 260 SER A CA 1
ATOM 1943 C C . SER A 1 260 ? -10.197 1.862 -5.272 1.00 93.44 260 SER A C 1
ATOM 1945 O O . SER A 1 260 ? -9.099 1.297 -5.178 1.00 93.44 260 SER A O 1
ATOM 1947 N N . GLY A 1 261 ? -10.675 2.690 -4.343 1.00 96.75 261 GLY A N 1
ATOM 1948 C CA . GLY A 1 261 ? -10.019 2.931 -3.064 1.00 96.75 261 GLY A CA 1
ATOM 1949 C C . GLY A 1 261 ? -9.090 4.130 -3.074 1.00 96.75 261 GLY A C 1
ATOM 1950 O O . GLY A 1 261 ? -8.971 4.860 -4.058 1.00 96.75 261 GLY A O 1
ATOM 1951 N N . ASN A 1 262 ? -8.429 4.334 -1.943 1.00 98.12 262 ASN A N 1
ATOM 1952 C CA . ASN A 1 262 ? -7.539 5.464 -1.749 1.00 98.12 262 ASN A CA 1
ATOM 1953 C C . ASN A 1 262 ? -6.115 5.093 -2.160 1.00 98.12 262 ASN A C 1
ATOM 1955 O O . ASN A 1 262 ? -5.579 4.087 -1.698 1.00 98.12 262 ASN A O 1
ATOM 1959 N N . THR A 1 263 ? -5.492 5.920 -2.998 1.00 98.06 263 THR A N 1
ATOM 1960 C CA . THR A 1 263 ? -4.063 5.821 -3.326 1.00 98.06 263 THR A CA 1
ATOM 1961 C C . THR A 1 263 ? -3.210 6.007 -2.071 1.00 98.06 263 THR A C 1
ATOM 1963 O O . THR A 1 263 ? -3.477 6.905 -1.275 1.00 98.06 263 THR A O 1
ATOM 1966 N N . ARG A 1 264 ? -2.170 5.179 -1.900 1.00 97.62 264 ARG A N 1
ATOM 1967 C CA . ARG A 1 264 ? -1.282 5.210 -0.728 1.00 97.62 264 ARG A CA 1
ATOM 1968 C C . ARG A 1 264 ? 0.172 5.432 -1.129 1.00 97.62 264 ARG A C 1
ATOM 1970 O O . ARG A 1 264 ? 0.874 4.499 -1.523 1.00 97.62 264 ARG A O 1
ATOM 1977 N N . GLY A 1 265 ? 0.625 6.671 -0.957 1.00 97.38 265 GLY A N 1
ATOM 1978 C CA . GLY A 1 265 ? 1.997 7.088 -1.235 1.00 97.38 265 GLY A CA 1
ATOM 1979 C C . GLY A 1 265 ? 2.227 7.478 -2.698 1.00 97.38 265 GLY A C 1
ATOM 1980 O O . GLY A 1 265 ? 1.342 8.024 -3.357 1.00 97.38 265 GLY A O 1
ATOM 1981 N N . SER A 1 266 ? 3.439 7.242 -3.195 1.00 98.00 266 SER A N 1
ATOM 1982 C CA . SER A 1 266 ? 3.880 7.654 -4.530 1.00 98.00 266 SER A CA 1
ATOM 1983 C C . SER A 1 266 ? 3.262 6.819 -5.657 1.00 98.00 266 SER A C 1
ATOM 1985 O O . SER A 1 266 ? 3.125 5.601 -5.550 1.00 98.00 266 SER A O 1
ATOM 1987 N N . GLY A 1 267 ? 2.968 7.472 -6.785 1.00 98.12 267 GLY A N 1
ATOM 1988 C CA . GLY A 1 267 ? 2.723 6.784 -8.053 1.00 98.12 267 GLY A CA 1
ATOM 1989 C C . GLY A 1 267 ? 4.021 6.213 -8.628 1.00 98.12 267 GLY A C 1
ATOM 1990 O O . GLY A 1 267 ? 5.035 6.908 -8.689 1.00 98.12 267 GLY A O 1
ATOM 1991 N N . MET A 1 268 ? 3.978 4.953 -9.045 1.00 98.75 268 MET A N 1
ATOM 1992 C CA . MET A 1 268 ? 5.085 4.220 -9.658 1.00 98.75 268 MET A CA 1
ATOM 1993 C C . MET A 1 268 ? 5.060 4.448 -11.167 1.00 98.75 268 MET A C 1
ATOM 1995 O O . MET A 1 268 ? 4.230 3.859 -11.858 1.00 98.75 268 MET A O 1
ATOM 1999 N N . GLY A 1 269 ? 5.907 5.349 -11.665 1.00 98.12 269 GLY A N 1
ATOM 2000 C CA . GLY A 1 269 ? 5.954 5.705 -13.083 1.00 98.12 269 GLY A CA 1
ATOM 2001 C C . GLY A 1 269 ? 6.794 4.722 -13.894 1.00 98.12 269 GLY A C 1
ATOM 2002 O O . GLY A 1 269 ? 7.920 4.446 -13.515 1.00 98.12 269 GLY A O 1
ATOM 2003 N N . ASP A 1 270 ? 6.257 4.231 -15.006 1.00 98.50 270 ASP A N 1
ATOM 2004 C CA . ASP A 1 270 ? 6.984 3.537 -16.078 1.00 98.50 270 ASP A CA 1
ATOM 2005 C C . ASP A 1 270 ? 7.314 4.576 -17.151 1.00 98.50 270 ASP A C 1
ATOM 2007 O O . ASP A 1 270 ? 6.401 5.105 -17.800 1.00 98.50 270 ASP A O 1
ATOM 2011 N N . THR A 1 271 ? 8.592 4.935 -17.293 1.00 98.38 271 THR A N 1
ATOM 2012 C CA . THR A 1 271 ? 9.029 5.982 -18.217 1.00 98.38 271 THR A CA 1
ATOM 2013 C C . THR A 1 271 ? 9.924 5.450 -19.325 1.00 98.38 271 THR A C 1
ATOM 2015 O O . THR A 1 271 ? 10.908 4.746 -19.119 1.00 98.38 271 THR A O 1
ATOM 2018 N N . ARG A 1 272 ? 9.654 5.895 -20.553 1.00 98.19 272 ARG A N 1
ATOM 2019 C CA . ARG A 1 272 ? 10.357 5.418 -21.742 1.00 98.19 272 ARG A CA 1
ATOM 2020 C C . ARG A 1 272 ? 10.730 6.551 -22.682 1.00 98.19 272 ARG A C 1
ATOM 2022 O O . ARG A 1 272 ? 10.014 7.544 -22.802 1.00 98.19 272 ARG A O 1
ATOM 2029 N N . LEU A 1 273 ? 11.853 6.379 -23.377 1.00 98.38 273 LEU A N 1
ATOM 2030 C CA . LEU A 1 273 ? 12.226 7.245 -24.493 1.00 98.38 273 LEU A CA 1
ATOM 2031 C C . LEU A 1 273 ? 11.277 7.051 -25.684 1.00 98.38 273 LEU A C 1
ATOM 2033 O O . LEU A 1 273 ? 10.888 5.921 -25.993 1.00 98.38 273 LEU A O 1
ATOM 2037 N N . ASN A 1 274 ? 10.928 8.149 -26.349 1.00 97.19 274 ASN A N 1
ATOM 2038 C CA . ASN A 1 274 ? 9.942 8.184 -27.433 1.00 97.19 274 ASN A CA 1
ATOM 2039 C C . ASN A 1 274 ? 10.529 8.383 -28.842 1.00 97.19 274 ASN A C 1
ATOM 2041 O O . ASN A 1 274 ? 9.758 8.531 -29.787 1.00 97.19 274 ASN A O 1
ATOM 2045 N N . GLY A 1 275 ? 11.854 8.421 -28.994 1.00 96.62 275 GLY A N 1
ATOM 2046 C CA . GLY A 1 275 ? 12.481 8.589 -30.301 1.00 96.62 275 GLY A CA 1
ATOM 2047 C C . GLY A 1 275 ? 12.347 7.348 -31.186 1.00 96.62 275 GLY A C 1
ATOM 2048 O O . GLY A 1 275 ? 12.192 6.227 -30.685 1.00 96.62 275 GLY A O 1
ATOM 2049 N N . SER A 1 276 ? 12.381 7.574 -32.502 1.00 94.56 276 SER A N 1
ATOM 2050 C CA . SER A 1 276 ? 12.291 6.516 -33.515 1.00 94.56 276 SER A CA 1
ATOM 2051 C C . SER A 1 276 ? 13.568 5.690 -33.555 1.00 94.56 276 SER A C 1
ATOM 2053 O O . SER A 1 276 ? 13.502 4.495 -33.329 1.00 94.56 276 SER A O 1
ATOM 2055 N N . GLY A 1 277 ? 14.720 6.344 -33.657 1.00 95.81 277 GLY A N 1
ATOM 2056 C CA . GLY A 1 277 ? 16.028 5.711 -33.660 1.00 95.81 277 GLY A CA 1
ATOM 2057 C C . GLY A 1 277 ? 17.112 6.736 -33.945 1.00 95.81 277 GLY A C 1
ATOM 2058 O O . GLY A 1 277 ? 16.839 7.856 -34.385 1.00 95.81 277 GLY A O 1
ATOM 2059 N N . ASN A 1 278 ? 18.344 6.390 -33.594 1.00 96.56 278 ASN A N 1
ATOM 2060 C CA . ASN A 1 278 ? 19.528 7.150 -33.961 1.00 96.56 278 ASN A CA 1
ATOM 2061 C C . ASN A 1 278 ? 20.527 6.200 -34.615 1.00 96.56 278 ASN A C 1
ATOM 2063 O O . ASN A 1 278 ? 21.266 5.507 -33.906 1.00 96.56 278 ASN A O 1
ATOM 2067 N N . ARG A 1 279 ? 20.552 6.154 -35.949 1.00 97.50 279 ARG A N 1
ATOM 2068 C CA . ARG A 1 279 ? 21.519 5.338 -36.680 1.00 97.50 279 ARG A CA 1
ATOM 2069 C C . ARG A 1 279 ? 22.932 5.850 -36.489 1.00 97.50 279 ARG A C 1
ATOM 2071 O O . ARG A 1 279 ? 23.276 6.986 -36.809 1.00 97.50 279 ARG A O 1
ATOM 2078 N N . GLN A 1 280 ? 23.772 4.954 -36.003 1.00 98.19 280 GLN A N 1
ATOM 2079 C CA . GLN A 1 280 ? 25.195 5.160 -35.822 1.00 98.19 280 GLN A CA 1
ATOM 2080 C C . GLN A 1 280 ? 25.960 4.179 -36.702 1.00 98.19 280 GLN A C 1
ATOM 2082 O O . GLN A 1 280 ? 25.487 3.086 -37.019 1.00 98.19 280 GLN A O 1
ATOM 2087 N N . THR A 1 281 ? 27.158 4.578 -37.114 1.00 98.00 281 THR A N 1
ATOM 2088 C CA . THR A 1 281 ? 28.000 3.802 -38.026 1.00 98.00 281 THR A CA 1
ATOM 2089 C C . THR A 1 281 ? 29.399 3.632 -37.482 1.00 98.00 281 THR A C 1
ATOM 2091 O O . THR A 1 281 ? 29.935 4.532 -36.839 1.00 98.00 281 THR A O 1
ATOM 2094 N N . ARG A 1 282 ? 30.025 2.506 -37.817 1.00 97.75 282 ARG A N 1
ATOM 2095 C CA . ARG A 1 282 ? 31.429 2.238 -37.517 1.00 97.75 282 ARG A CA 1
ATOM 2096 C C . ARG A 1 282 ? 32.054 1.436 -38.637 1.00 97.75 282 ARG A C 1
ATOM 2098 O O . ARG A 1 282 ? 31.533 0.386 -38.994 1.00 97.75 282 ARG A O 1
ATOM 2105 N N . GLN A 1 283 ? 33.183 1.901 -39.148 1.00 97.25 283 GLN A N 1
ATOM 2106 C CA . GLN A 1 283 ? 33.965 1.155 -40.124 1.00 97.25 283 GLN A CA 1
ATOM 2107 C C . GLN A 1 283 ? 35.205 0.553 -39.461 1.00 97.25 283 GLN A C 1
ATOM 2109 O O . GLN A 1 283 ? 35.883 1.226 -38.682 1.00 97.25 283 GLN A O 1
ATOM 2114 N N . VAL A 1 284 ? 35.491 -0.715 -39.761 1.00 95.25 284 VAL A N 1
ATOM 2115 C CA . VAL A 1 284 ? 36.715 -1.415 -39.346 1.00 95.25 284 VAL A CA 1
ATOM 2116 C C . VAL A 1 284 ? 37.283 -2.141 -40.566 1.00 95.25 284 VAL A C 1
ATOM 2118 O O . VAL A 1 284 ? 36.816 -3.221 -40.916 1.00 95.25 284 VAL A O 1
ATOM 2121 N N . GLY A 1 285 ? 38.266 -1.535 -41.238 1.00 95.19 285 GLY A N 1
ATOM 2122 C CA . GLY A 1 285 ? 38.688 -1.995 -42.567 1.00 95.19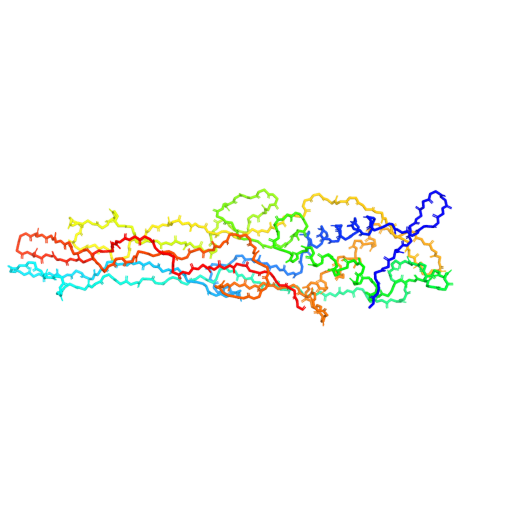 285 GLY A CA 1
ATOM 2123 C C . GLY A 1 285 ? 37.524 -1.900 -43.558 1.00 95.19 285 GLY A C 1
ATOM 2124 O O . GLY A 1 285 ? 36.883 -0.852 -43.639 1.00 95.19 285 GLY A O 1
ATOM 2125 N N . ASP A 1 286 ? 37.208 -3.004 -44.231 1.00 95.31 286 ASP A N 1
ATOM 2126 C CA . ASP A 1 286 ? 36.073 -3.095 -45.161 1.00 95.31 286 ASP A CA 1
ATOM 2127 C C . ASP A 1 286 ? 34.755 -3.512 -44.476 1.00 95.31 286 ASP A C 1
ATOM 2129 O O . ASP A 1 286 ? 33.742 -3.666 -45.142 1.00 95.31 286 ASP A O 1
ATOM 2133 N N . ASP A 1 287 ? 34.719 -3.704 -43.150 1.00 96.75 287 ASP A N 1
ATOM 2134 C CA . ASP A 1 287 ? 33.479 -4.009 -42.414 1.00 96.75 287 ASP A CA 1
ATOM 2135 C C . ASP A 1 287 ? 32.755 -2.713 -42.024 1.00 96.75 287 ASP A C 1
ATOM 2137 O O . ASP A 1 287 ? 33.100 -2.044 -41.041 1.00 96.75 287 ASP A O 1
ATOM 2141 N N . TYR A 1 288 ? 31.740 -2.362 -42.811 1.00 98.00 288 TYR A N 1
ATOM 2142 C CA . TYR A 1 288 ? 30.858 -1.221 -42.600 1.00 98.00 288 TYR A CA 1
ATOM 2143 C C . TYR A 1 288 ? 29.679 -1.627 -41.722 1.00 98.00 288 TYR A C 1
ATOM 2145 O O . TYR A 1 288 ? 28.725 -2.267 -42.173 1.00 98.00 288 TYR A O 1
ATOM 2153 N N . ARG A 1 289 ? 29.723 -1.222 -40.455 1.00 98.12 289 ARG A N 1
ATOM 2154 C CA . ARG A 1 289 ? 28.697 -1.533 -39.460 1.00 98.12 289 ARG A CA 1
ATOM 2155 C C . ARG A 1 289 ? 27.737 -0.369 -39.295 1.00 98.12 289 ARG A C 1
ATOM 2157 O O . ARG A 1 289 ? 28.168 0.783 -39.238 1.00 98.12 289 ARG A O 1
ATOM 2164 N N . ALA A 1 290 ? 26.458 -0.674 -39.139 1.00 98.12 290 ALA A N 1
ATOM 2165 C CA . ALA A 1 290 ? 25.438 0.277 -38.729 1.00 98.12 290 ALA A CA 1
ATOM 2166 C C . ALA A 1 290 ? 24.531 -0.348 -37.665 1.00 98.12 290 ALA A C 1
ATOM 2168 O O . ALA A 1 290 ? 24.278 -1.555 -37.679 1.00 98.12 290 ALA A O 1
ATOM 2169 N N . GLN A 1 291 ? 24.070 0.469 -36.726 1.00 98.25 291 GLN A N 1
ATOM 2170 C CA . GLN A 1 291 ? 23.146 0.065 -35.673 1.00 98.25 291 GLN A CA 1
ATOM 2171 C C . GLN A 1 291 ? 22.348 1.285 -35.214 1.00 98.25 291 GLN A C 1
ATOM 2173 O O . GLN A 1 291 ? 22.899 2.381 -35.128 1.00 98.25 291 GLN A O 1
ATOM 2178 N N . GLU A 1 292 ? 21.069 1.099 -34.903 1.00 98.12 292 GLU A N 1
ATOM 2179 C CA . GLU A 1 292 ? 20.227 2.174 -34.384 1.00 98.12 292 GLU A CA 1
ATOM 2180 C C . GLU A 1 292 ? 20.105 2.114 -32.869 1.00 98.12 292 GLU A C 1
ATOM 2182 O O . GLU A 1 292 ? 19.763 1.082 -32.282 1.00 98.12 292 GLU A O 1
ATOM 2187 N N . PHE A 1 293 ? 20.395 3.241 -32.228 1.00 98.12 293 PHE A N 1
ATOM 2188 C CA . PHE A 1 293 ? 20.348 3.378 -30.779 1.00 98.12 293 PHE A CA 1
ATOM 2189 C C . PHE A 1 293 ? 19.063 4.077 -30.327 1.00 98.12 293 PHE A C 1
ATOM 2191 O O . PHE A 1 293 ? 18.526 4.909 -31.063 1.00 98.12 293 PHE A O 1
ATOM 2198 N N . PRO A 1 294 ? 18.574 3.797 -29.104 1.00 98.25 294 PRO A N 1
ATOM 2199 C CA . PRO A 1 294 ? 17.490 4.568 -28.510 1.00 98.25 294 PRO A CA 1
ATOM 2200 C C . PRO A 1 294 ? 17.834 6.061 -28.410 1.00 98.25 294 PRO A C 1
ATOM 2202 O O . PRO A 1 294 ? 18.952 6.425 -28.047 1.00 98.25 294 PRO A O 1
ATOM 2205 N N . ASN A 1 295 ? 16.860 6.928 -28.676 1.00 97.56 295 ASN A N 1
ATOM 2206 C CA . ASN A 1 295 ? 16.977 8.383 -28.560 1.00 97.56 295 ASN A CA 1
ATOM 2207 C C . ASN A 1 295 ? 15.627 9.020 -28.174 1.00 97.56 295 ASN A C 1
ATOM 2209 O O . ASN A 1 295 ? 14.660 8.323 -27.871 1.00 97.56 295 ASN A O 1
ATOM 2213 N N . GLY A 1 296 ? 15.557 10.352 -28.189 1.00 97.06 296 GLY A N 1
ATOM 2214 C CA . GLY A 1 296 ? 14.348 11.118 -27.880 1.00 97.06 296 GLY A CA 1
ATOM 2215 C C . GLY A 1 296 ? 14.292 11.587 -26.430 1.00 97.06 296 GLY A C 1
ATOM 2216 O O . GLY A 1 296 ? 15.309 11.641 -25.736 1.00 97.06 296 GLY A O 1
ATOM 2217 N N . THR A 1 297 ? 13.096 11.952 -25.976 1.00 97.38 297 THR A N 1
ATOM 2218 C CA . THR A 1 297 ? 12.856 12.442 -24.616 1.00 97.38 297 THR A CA 1
ATOM 2219 C C . THR A 1 297 ? 12.077 11.422 -23.798 1.00 97.38 297 THR A C 1
ATOM 2221 O O . THR A 1 297 ? 11.413 10.528 -24.323 1.00 97.38 297 THR A O 1
ATOM 2224 N N . ALA A 1 298 ? 12.196 11.529 -22.478 1.00 97.44 298 ALA A N 1
ATOM 2225 C CA . ALA A 1 298 ? 11.465 10.674 -21.562 1.00 97.44 298 ALA A CA 1
ATOM 2226 C C . ALA A 1 298 ? 9.974 11.012 -21.558 1.00 97.44 298 ALA A C 1
ATOM 2228 O O . ALA A 1 298 ? 9.596 12.175 -21.436 1.00 97.44 298 ALA A O 1
ATOM 2229 N N . THR A 1 299 ? 9.141 9.981 -21.630 1.00 98.06 299 THR A N 1
ATOM 2230 C CA . THR A 1 299 ? 7.683 10.081 -21.547 1.00 98.06 299 THR A CA 1
ATOM 2231 C C . THR A 1 299 ? 7.155 9.041 -20.572 1.00 98.06 299 THR A C 1
ATOM 2233 O O . THR A 1 299 ? 7.693 7.937 -20.498 1.00 98.06 299 THR A O 1
ATOM 2236 N N . THR A 1 300 ? 6.116 9.383 -19.813 1.00 98.12 300 THR A N 1
ATOM 2237 C CA . THR A 1 300 ? 5.426 8.420 -18.950 1.00 98.12 300 THR A CA 1
ATOM 2238 C C . THR A 1 300 ? 4.534 7.533 -19.806 1.00 98.12 300 THR A C 1
ATOM 2240 O O . THR A 1 300 ? 3.645 8.032 -20.493 1.00 98.12 300 THR A O 1
ATOM 2243 N N . VAL A 1 301 ? 4.770 6.226 -19.760 1.00 97.94 301 VAL A N 1
ATOM 2244 C CA . VAL A 1 301 ? 3.941 5.213 -20.419 1.00 97.94 301 VAL A CA 1
ATOM 2245 C C . VAL A 1 301 ? 2.765 4.854 -19.517 1.00 97.94 301 VAL A C 1
ATOM 2247 O O . VAL A 1 301 ? 1.620 4.884 -19.957 1.00 97.94 301 VAL A O 1
ATOM 2250 N N . ASN A 1 302 ? 3.041 4.567 -18.242 1.00 98.25 302 ASN A N 1
ATOM 2251 C CA . ASN A 1 302 ? 2.038 4.259 -17.227 1.00 98.25 302 ASN A CA 1
ATOM 2252 C C . ASN A 1 302 ? 2.426 4.854 -15.871 1.00 98.25 302 ASN A C 1
ATOM 2254 O O . ASN A 1 302 ? 3.603 5.074 -15.592 1.00 98.25 302 ASN A O 1
ATOM 2258 N N . THR A 1 303 ? 1.434 5.022 -14.997 1.00 98.56 303 THR A N 1
ATOM 2259 C CA . THR A 1 303 ? 1.653 5.239 -13.563 1.00 98.56 303 THR A CA 1
ATOM 2260 C C . THR A 1 303 ? 0.797 4.252 -12.784 1.00 98.56 303 THR A C 1
ATOM 2262 O O . THR A 1 303 ? -0.429 4.255 -12.908 1.00 98.56 303 THR A O 1
ATOM 2265 N N . TYR A 1 304 ? 1.430 3.408 -11.977 1.00 98.69 304 TYR A N 1
ATOM 2266 C CA . TYR A 1 304 ? 0.748 2.449 -11.114 1.00 98.69 304 TYR A CA 1
ATOM 2267 C C . TYR A 1 304 ? 0.608 3.000 -9.701 1.00 98.69 304 TYR A C 1
ATOM 2269 O O . TYR A 1 304 ? 1.467 3.732 -9.212 1.00 98.69 304 TYR A O 1
ATOM 2277 N N . PHE A 1 305 ? -0.452 2.601 -9.012 1.00 98.56 305 PHE A N 1
ATOM 2278 C CA . PHE A 1 305 ? -0.692 2.994 -7.631 1.00 98.56 305 PHE A CA 1
ATOM 2279 C C . PHE A 1 305 ? -1.017 1.774 -6.784 1.00 98.56 305 PHE A C 1
ATOM 2281 O O . PHE A 1 305 ? -1.771 0.899 -7.214 1.00 98.56 305 PHE A O 1
ATOM 2288 N N . LEU A 1 306 ? -0.475 1.756 -5.566 1.00 98.69 306 LEU A N 1
ATOM 2289 C CA . LEU A 1 306 ? -1.019 0.949 -4.485 1.00 98.69 306 LEU A CA 1
ATOM 2290 C C . LEU A 1 306 ? -2.252 1.671 -3.942 1.00 98.69 306 LEU A C 1
ATOM 2292 O O . LEU A 1 306 ? -2.182 2.855 -3.599 1.00 98.69 306 LEU A O 1
ATOM 2296 N N . ARG A 1 307 ? -3.369 0.959 -3.856 1.00 98.56 307 ARG A N 1
ATOM 2297 C CA . ARG A 1 307 ? -4.615 1.463 -3.286 1.00 98.56 307 ARG A CA 1
ATOM 2298 C C . ARG A 1 307 ? -5.091 0.552 -2.175 1.00 98.56 307 ARG A C 1
ATOM 2300 O O . ARG A 1 307 ? -4.897 -0.660 -2.230 1.00 98.56 307 ARG A O 1
ATOM 2307 N N . ILE A 1 308 ? -5.742 1.152 -1.195 1.00 98.56 308 ILE A N 1
ATOM 2308 C CA . ILE A 1 308 ? -6.425 0.462 -0.105 1.00 98.56 308 ILE A CA 1
ATOM 2309 C C . ILE A 1 308 ? -7.926 0.704 -0.213 1.00 98.56 308 ILE A C 1
ATOM 2311 O O . ILE A 1 308 ? -8.375 1.816 -0.498 1.00 98.56 308 ILE A O 1
ATOM 2315 N N . ASN A 1 309 ? -8.696 -0.348 0.011 1.00 96.38 309 ASN A N 1
ATOM 2316 C CA . ASN A 1 309 ? -10.147 -0.329 -0.003 1.00 96.38 309 ASN A CA 1
ATOM 2317 C C . ASN A 1 309 ? -10.698 -0.739 1.355 1.00 96.38 309 ASN A C 1
ATOM 2319 O O . ASN A 1 309 ? -10.008 -1.372 2.158 1.00 96.38 309 ASN A O 1
ATOM 2323 N N . LYS A 1 310 ? -11.986 -0.453 1.525 1.00 95.88 310 LYS A N 1
ATOM 2324 C CA . LYS A 1 310 ? -12.863 -1.223 2.395 1.00 95.88 310 LYS A CA 1
ATOM 2325 C C . LYS A 1 310 ? -14.108 -1.670 1.626 1.00 95.88 310 LYS A C 1
ATOM 2327 O O . LYS A 1 310 ? -14.570 -0.915 0.765 1.00 95.88 310 LYS A O 1
ATOM 2332 N N . SER A 1 311 ? -14.607 -2.870 1.906 1.00 93.19 311 SER A N 1
ATOM 2333 C CA . SER A 1 311 ? -15.770 -3.479 1.239 1.00 93.19 311 SER A CA 1
ATOM 2334 C C . SER A 1 311 ? -16.561 -4.412 2.137 1.00 93.19 311 SER A C 1
ATOM 2336 O O . SER A 1 311 ? -16.031 -4.797 3.204 1.00 93.19 311 SER A O 1
#

Secondary structure (DSSP, 8-state):
-----BEEEETTEEEEPPHHHHHHHHHHHHHHHHHS-SEEEEE-SS--TT--EEEEEE-PPPPEEESSSPPPGGGSPPP-EEEEEE--EEEEE-----PPP-SSSS-EEE-TTS-EEEPPHHHHIIIIIHHHHHHHHSS--SGGGTT-EEEESSS-BTTEEES-SS-SEEEEEE-TTT--GGGPSPPS--EEEEEEEEEEEEP--SPPP-PPPEEE-TTS-EEEPPHHHHHHHHHHHHHHHHHH-TTTT-EEEEEESS-SSEE-B--EEEEEE----EEEEEEETTEEEEEEEP-S-EEEEEEEEEEEEE-

Sequence (311 aa):
MAVRKPLYYTSNNLKEMSTAMVDEIVSYIVHRYGSNPSVTLSYVSSGGNLGTITDTRKKAGAKVSRSDRFATESETPEPGTVTVNYSRINSSTASTSATADTGKTFPVYVNSSNQIQAMTLADVKDTFLHPAINLLTSGSTGSSQAGTYHISTSTSVSGSTIVNSNPVFSDTRANTSAYTAGGIPETLDQPTTITNYYLHKIDAGSAPSFTLPFVIDSNNNLQQMTTSNFNTLYDEWIRETAASSSDGFSISYNLGTSGSGNTRGSGMGDTRLNGSGNRQTRQVGDDYRAQEFPNGTATTVNTYFLRINKS

Radius of gyration: 29.05 Å; chains: 1; bounding box: 74×30×92 Å

pLDDT: mean 96.98, std 2.79, range [61.06, 98.94]

Foldseek 3Di:
DDAFFFWFDDPNDIDGHDLVLLVLLQLLLLLLCLVPPQKDKAWDPDDAPQDKDKFKEWWWWAKDKDLAAADDPVRTGWIDMDIDIFRTMHIGGHDADADDDPQFLATWGQDPVRDIGGDDPVNCCVSHQVSLLCQLFAQDQALSVRFDKFKDLDCDDPQKHFNDPAASDWAKYAPQVQDDLVCPVDDGGDIDTDTGMTMIGGHNPDRGDHGFGWTQDPVRDIDTDDPVSSSRRSSRVNSCQCRPNPPFRHKDKHKFLDDDGHFGYDWDFRKYFDDGWDWHWDDDPSITMIMTGGDHDIDTPGTMTMGMGTD